Protein AF-0000000077573128 (afdb_homodimer)

Nearest PDB structures (foldseek):
  8k9c-assembly1_B  TM=7.951E-01  e=4.691E-02  Homo sapiens
  6wa9-assembly1_N  TM=4.923E-01  e=1.823E+00  Chlamydia pneumoniae
  6zsi-assembly1_C  TM=4.738E-01  e=6.440E+00  Homo sapiens
  6zsj-assembly1_C  TM=4.783E-01  e=6.859E+00  Homo sapiens
  8k9c-assembly1_B  TM=7.951E-01  e=4.432E-02  Homo sapiens

Secondary structure (DSSP, 8-state):
---------------HHHHHHHHHHHHHHHHHHHHHHHHHHHHTTPPPPHHHHHHHHTHHHHHHHHHHHHHHHHHHHHHHHHHHHHHHHHTS-------TTSTTS--SSHHHHHHHHHHHHHHHHHH-/---------------HHHHHHHHHHHHHHHHHHHHHHHHHHHHTTPPP-HHHHHHHHTHHHHHHHHHHHHHHHHHHHHHHHHHHHHHHHHTS---------STTSSTTSHHHHHHHHHHHHHHHHHH-

pLDDT: mean 73.47, std 27.25, range [26.42, 98.88]

Structure (mmCIF, N/CA/C/O backbone):
data_AF-0000000077573128-model_v1
#
loop_
_entity.id
_entity.type
_entity.pdbx_description
1 polymer 'Uncharacterized protein'
#
loop_
_atom_site.group_PDB
_atom_site.id
_atom_site.type_symbol
_atom_site.label_atom_id
_atom_site.label_alt_id
_atom_site.label_comp_id
_atom_site.label_asym_id
_atom_site.label_entity_id
_atom_site.label_seq_id
_atom_site.pdbx_PDB_ins_code
_atom_site.Cartn_x
_atom_site.Cartn_y
_atom_site.Cartn_z
_atom_site.occupancy
_atom_site.B_iso_or_equiv
_atom_site.auth_seq_id
_atom_site.auth_comp_id
_atom_site.auth_asym_id
_atom_site.auth_atom_id
_atom_site.pdbx_PDB_model_num
ATOM 1 N N . MET A 1 1 ? 3.596 24.344 -35 1 27.17 1 MET A N 1
ATOM 2 C CA . MET A 1 1 ? 2.723 24.297 -33.844 1 27.17 1 MET A CA 1
ATOM 3 C C . MET A 1 1 ? 3.488 23.828 -32.625 1 27.17 1 MET A C 1
ATOM 5 O O . MET A 1 1 ? 4.094 22.75 -32.625 1 27.17 1 MET A O 1
ATOM 9 N N . ALA A 1 2 ? 4.02 24.703 -31.781 1 36.66 2 ALA A N 1
ATOM 10 C CA . ALA A 1 2 ? 5.129 24.625 -30.844 1 36.66 2 ALA A CA 1
ATOM 11 C C . ALA A 1 2 ? 4.789 23.688 -29.672 1 36.66 2 ALA A C 1
ATOM 13 O O . ALA A 1 2 ? 3.826 23.938 -28.938 1 36.66 2 ALA A O 1
ATOM 14 N N . THR A 1 3 ? 4.715 22.469 -29.875 1 37.59 3 THR A N 1
ATOM 15 C CA . THR A 1 3 ? 4.293 21.484 -28.875 1 37.59 3 THR A CA 1
ATOM 16 C C . THR A 1 3 ? 5.051 21.703 -27.578 1 37.59 3 THR A C 1
ATOM 18 O O . THR A 1 3 ? 6.285 21.734 -27.562 1 37.59 3 THR A O 1
ATOM 21 N N . SER A 1 4 ? 4.465 22.578 -26.719 1 38.75 4 SER A N 1
ATOM 22 C CA . SER A 1 4 ? 5.082 22.953 -25.453 1 38.75 4 SER A CA 1
ATOM 23 C C . SER A 1 4 ? 5.699 21.75 -24.75 1 38.75 4 SER A C 1
ATOM 25 O O . SER A 1 4 ? 5.152 20.641 -24.797 1 38.75 4 SER A O 1
ATOM 27 N N . PRO A 1 5 ? 7.004 21.656 -24.656 1 40.62 5 PRO A N 1
ATOM 28 C CA . PRO A 1 5 ? 7.664 20.547 -23.953 1 40.62 5 PRO A CA 1
ATOM 29 C C . PRO A 1 5 ? 6.934 20.125 -22.688 1 40.62 5 PRO A C 1
ATOM 31 O O . PRO A 1 5 ? 6.141 20.906 -22.141 1 40.62 5 PRO A O 1
ATOM 34 N N . PRO A 1 6 ? 6.625 18.875 -22.453 1 39.62 6 PRO A N 1
ATOM 35 C CA . PRO A 1 6 ? 6.012 18.453 -21.188 1 39.62 6 PRO A CA 1
ATOM 36 C C . PRO A 1 6 ? 6.512 19.25 -19.984 1 39.62 6 PRO A C 1
ATOM 38 O O . PRO A 1 6 ? 7.719 19.469 -19.844 1 39.62 6 PRO A O 1
ATOM 41 N N . GLY A 1 7 ? 6.078 20.5 -19.812 1 34.5 7 GLY A N 1
ATOM 42 C CA . GLY A 1 7 ? 6.41 21.438 -18.75 1 34.5 7 GLY A CA 1
ATOM 43 C C . GLY A 1 7 ? 6.73 20.766 -17.422 1 34.5 7 GLY A C 1
ATOM 44 O O . GLY A 1 7 ? 6.082 19.781 -17.047 1 34.5 7 GLY A O 1
ATOM 45 N N . PHE A 1 8 ? 8.031 20.578 -17.141 1 34.53 8 PHE A N 1
ATOM 46 C CA . PHE A 1 8 ? 8.555 20.219 -15.828 1 34.53 8 PHE A CA 1
ATOM 47 C C . PHE A 1 8 ? 7.754 20.906 -14.727 1 34.53 8 PHE A C 1
ATOM 49 O O . PHE A 1 8 ? 7.816 22.141 -14.578 1 34.53 8 PHE A O 1
ATOM 56 N N . GLU A 1 9 ? 6.426 20.984 -14.805 1 39.59 9 GLU A N 1
ATOM 57 C CA . GLU A 1 9 ? 5.805 21.609 -13.633 1 39.59 9 GLU A CA 1
ATOM 58 C C . GLU A 1 9 ? 6.723 21.547 -12.422 1 39.59 9 GLU A C 1
ATOM 60 O O . GLU A 1 9 ? 7.477 20.578 -12.258 1 39.59 9 GLU A O 1
ATOM 65 N N . PRO A 1 10 ? 7.191 22.578 -11.922 1 38.69 10 PRO A N 1
ATOM 66 C CA . PRO A 1 10 ? 8.07 22.516 -10.75 1 38.69 10 PRO A CA 1
ATOM 67 C C . PRO A 1 10 ? 7.797 21.281 -9.883 1 38.69 10 PRO A C 1
ATOM 69 O O . PRO A 1 10 ? 6.648 20.844 -9.781 1 38.69 10 PRO A O 1
ATOM 72 N N . ALA A 1 11 ? 8.539 20.188 -9.945 1 42.31 11 ALA A N 1
ATOM 73 C CA . ALA A 1 11 ? 8.5 19.047 -9.023 1 42.31 11 ALA A CA 1
ATOM 74 C C . ALA A 1 11 ? 7.941 19.469 -7.664 1 42.31 11 ALA A C 1
ATOM 76 O O . ALA A 1 11 ? 8.656 20.062 -6.848 1 42.31 11 ALA A O 1
ATOM 77 N N . THR A 1 12 ? 6.969 20.344 -7.504 1 49.44 12 THR A N 1
ATOM 78 C CA . THR A 1 12 ? 6.367 20.641 -6.211 1 49.44 12 THR A CA 1
ATOM 79 C C . THR A 1 12 ? 6.68 19.547 -5.195 1 49.44 12 THR A C 1
ATOM 81 O O . THR A 1 12 ? 6.469 18.359 -5.469 1 49.44 12 THR A O 1
ATOM 84 N N . ALA A 1 13 ? 7.77 19.688 -4.477 1 61.91 13 ALA A N 1
ATOM 85 C CA . ALA A 1 13 ? 8.391 18.859 -3.441 1 61.91 13 ALA A CA 1
ATOM 86 C C . ALA A 1 13 ? 7.34 18.062 -2.672 1 61.91 13 ALA A C 1
ATOM 88 O O . ALA A 1 13 ? 6.48 18.641 -2.004 1 61.91 13 ALA A O 1
ATOM 89 N N . ASP A 1 14 ? 6.895 17.031 -3.072 1 82.88 14 ASP A N 1
ATOM 90 C CA . ASP A 1 14 ? 5.984 16.156 -2.336 1 82.88 14 ASP A CA 1
ATOM 91 C C . ASP A 1 14 ? 6.273 16.203 -0.836 1 82.88 14 ASP A C 1
ATOM 93 O O . ASP A 1 14 ? 7.434 16.266 -0.423 1 82.88 14 ASP A O 1
ATOM 97 N N . GLY A 1 15 ? 5.359 16.625 -0.137 1 92 15 GLY A N 1
ATOM 98 C CA . GLY A 1 15 ? 5.508 16.531 1.307 1 92 15 GLY A CA 1
ATOM 99 C C . GLY A 1 15 ? 6.012 15.172 1.769 1 92 15 GLY A C 1
ATOM 100 O O . GLY A 1 15 ? 6.227 14.273 0.954 1 92 15 GLY A O 1
ATOM 101 N N . PRO A 1 16 ? 6.383 15.148 2.91 1 95.94 16 PRO A N 1
ATOM 102 C CA . PRO A 1 16 ? 6.965 13.93 3.486 1 95.94 16 PRO A CA 1
ATOM 103 C C . PRO A 1 16 ? 6.133 12.688 3.199 1 95.94 16 PRO A C 1
ATOM 105 O O . PRO A 1 16 ? 6.684 11.625 2.889 1 95.94 16 PRO A O 1
ATOM 108 N N . VAL A 1 17 ? 4.844 12.789 3.238 1 96.81 17 VAL A N 1
ATOM 109 C CA . VAL A 1 17 ? 3.973 11.633 3.053 1 96.81 17 VAL A CA 1
ATOM 110 C C . VAL A 1 17 ? 4.039 11.164 1.601 1 96.81 17 VAL A C 1
ATOM 112 O O . VAL A 1 17 ? 4.305 9.992 1.332 1 96.81 17 VAL A O 1
ATOM 115 N N . LEU A 1 18 ? 3.801 12.062 0.738 1 95.94 18 LEU A N 1
ATOM 116 C CA . LEU A 1 18 ? 3.787 11.703 -0.676 1 95.94 18 LEU A CA 1
ATOM 117 C C . LEU A 1 18 ? 5.18 11.289 -1.146 1 95.94 18 LEU A C 1
ATOM 119 O O . LEU A 1 18 ? 5.316 10.43 -2.018 1 95.94 18 LEU A O 1
ATOM 123 N N . SER A 1 19 ? 6.207 11.922 -0.543 1 96.38 19 SER A N 1
ATOM 124 C CA . SER A 1 19 ? 7.574 11.539 -0.874 1 96.38 19 SER A CA 1
ATOM 125 C C . SER A 1 19 ? 7.859 10.094 -0.455 1 96.38 19 SER A C 1
ATOM 127 O O . SER A 1 19 ? 8.508 9.352 -1.188 1 96.38 19 SER A O 1
ATOM 129 N N . LEU A 1 20 ? 7.367 9.766 0.682 1 96.94 20 LEU A N 1
ATOM 130 C CA . LEU A 1 20 ? 7.512 8.398 1.171 1 96.94 20 LEU A CA 1
ATOM 131 C C . LEU A 1 20 ? 6.859 7.406 0.214 1 96.94 20 LEU A C 1
ATOM 133 O O . LEU A 1 20 ? 7.465 6.391 -0.142 1 96.94 20 LEU A O 1
ATOM 137 N N . MET A 1 21 ? 5.695 7.664 -0.228 1 96.88 21 MET A N 1
ATOM 138 C CA . MET A 1 21 ? 4.941 6.785 -1.117 1 96.88 21 MET A CA 1
ATOM 139 C C . MET A 1 21 ? 5.617 6.684 -2.482 1 96.88 21 MET A C 1
ATOM 141 O O . MET A 1 21 ? 5.676 5.602 -3.07 1 96.88 21 MET A O 1
ATOM 145 N N . SER A 1 22 ? 6.113 7.809 -2.922 1 96.56 22 SER A N 1
ATOM 146 C CA . SER A 1 22 ? 6.773 7.852 -4.223 1 96.56 22 SER A CA 1
ATOM 147 C C . SER A 1 22 ? 8.055 7.023 -4.219 1 96.56 22 SER A C 1
ATOM 149 O O . SER A 1 22 ? 8.375 6.359 -5.203 1 96.56 22 SER A O 1
ATOM 151 N N . LYS A 1 23 ? 8.766 7.164 -3.141 1 97.56 23 LYS A N 1
ATOM 152 C CA . LYS A 1 23 ? 9.992 6.391 -3.002 1 97.56 23 LYS A CA 1
ATOM 153 C C . LYS A 1 23 ? 9.703 4.891 -3.049 1 97.56 23 LYS A C 1
ATOM 155 O O . LYS A 1 23 ? 10.406 4.141 -3.732 1 97.56 23 LYS A O 1
ATOM 160 N N . ARG A 1 24 ? 8.664 4.445 -2.447 1 98.12 24 ARG A N 1
ATOM 161 C CA . ARG A 1 24 ? 8.281 3.037 -2.434 1 98.12 24 ARG A CA 1
ATOM 162 C C . ARG A 1 24 ? 7.84 2.578 -3.818 1 98.12 24 ARG A C 1
ATOM 164 O O . ARG A 1 24 ? 8.211 1.49 -4.266 1 98.12 24 ARG A O 1
ATOM 171 N N . LEU A 1 25 ? 7.051 3.396 -4.395 1 98.31 25 LEU A N 1
ATOM 172 C CA . LEU A 1 25 ? 6.574 3.061 -5.73 1 98.31 25 LEU A CA 1
ATOM 173 C C . LEU A 1 25 ? 7.738 2.912 -6.703 1 98.31 25 LEU A C 1
ATOM 175 O O . LEU A 1 25 ? 7.758 1.982 -7.512 1 98.31 25 LEU A O 1
ATOM 179 N N . ARG A 1 26 ? 8.68 3.828 -6.559 1 98.44 26 ARG A N 1
ATOM 180 C CA . ARG A 1 26 ? 9.859 3.766 -7.422 1 98.44 26 ARG A CA 1
ATOM 181 C C . ARG A 1 26 ? 10.641 2.475 -7.188 1 98.44 26 ARG A C 1
ATOM 183 O O . ARG A 1 26 ? 11.078 1.825 -8.141 1 98.44 26 ARG A O 1
ATOM 190 N N . ALA A 1 27 ? 10.781 2.156 -5.949 1 98.5 27 ALA A N 1
ATOM 191 C CA . ALA A 1 27 ? 11.492 0.926 -5.609 1 98.5 27 ALA A CA 1
ATOM 192 C C . ALA A 1 27 ? 10.766 -0.296 -6.164 1 98.5 27 ALA A C 1
ATOM 194 O O . ALA A 1 27 ? 11.398 -1.235 -6.648 1 98.5 27 ALA A O 1
ATOM 195 N N . LEU A 1 28 ? 9.453 -0.272 -6.133 1 98.75 28 LEU A N 1
ATOM 196 C CA . LEU A 1 28 ? 8.641 -1.374 -6.641 1 98.75 28 LEU A CA 1
ATOM 197 C C . LEU A 1 28 ? 8.742 -1.472 -8.156 1 98.75 28 LEU A C 1
ATOM 199 O O . LEU A 1 28 ? 8.805 -2.572 -8.711 1 98.75 28 LEU A O 1
ATOM 203 N N . ARG A 1 29 ? 8.766 -0.379 -8.781 1 98.81 29 ARG A N 1
ATOM 204 C CA . ARG A 1 29 ? 8.891 -0.366 -10.234 1 98.81 29 ARG A CA 1
ATOM 205 C C . ARG A 1 29 ? 10.242 -0.914 -10.672 1 98.81 29 ARG A C 1
ATOM 207 O O . ARG A 1 29 ? 10.336 -1.616 -11.68 1 98.81 29 ARG A O 1
ATOM 214 N N . LYS A 1 30 ? 11.227 -0.577 -9.938 1 98.69 30 LYS A N 1
ATOM 215 C CA . LYS A 1 30 ? 12.547 -1.139 -10.203 1 98.69 30 LYS A CA 1
ATOM 216 C C . LYS A 1 30 ? 12.539 -2.658 -10.062 1 98.69 30 LYS A C 1
ATOM 218 O O . LYS A 1 30 ? 13.086 -3.367 -10.914 1 98.69 30 LYS A O 1
ATOM 223 N N . LYS A 1 31 ? 11.977 -3.078 -9.047 1 98.62 31 LYS A N 1
ATOM 224 C CA . LYS A 1 31 ? 11.859 -4.512 -8.805 1 98.62 31 LYS A CA 1
ATOM 225 C C . LYS A 1 31 ? 11.07 -5.191 -9.922 1 98.62 31 LYS A C 1
ATOM 227 O O . LYS A 1 31 ? 11.445 -6.273 -10.383 1 98.62 31 LYS A O 1
ATOM 232 N N . TYR A 1 32 ? 10.062 -4.613 -10.328 1 98.81 32 TYR A N 1
ATOM 233 C CA . TYR A 1 32 ? 9.234 -5.152 -11.398 1 98.81 32 TYR A CA 1
ATOM 234 C C . TYR A 1 32 ? 10.031 -5.309 -12.688 1 98.81 32 TYR A C 1
ATOM 236 O O . TYR A 1 32 ? 9.938 -6.332 -13.367 1 98.81 32 TYR A O 1
ATOM 244 N N . ASN A 1 33 ? 10.734 -4.285 -12.961 1 98.62 33 ASN A N 1
ATOM 245 C CA . ASN A 1 33 ? 11.586 -4.34 -14.148 1 98.62 33 ASN A CA 1
ATOM 246 C C . ASN A 1 33 ? 12.578 -5.492 -14.078 1 98.62 33 ASN A C 1
ATOM 248 O O . ASN A 1 33 ? 12.828 -6.164 -15.078 1 98.62 33 ASN A O 1
ATOM 252 N N . ARG A 1 34 ? 13.102 -5.707 -12.844 1 98.06 34 ARG A N 1
ATOM 253 C CA . ARG A 1 34 ? 14.008 -6.832 -12.641 1 98.06 34 ARG A CA 1
ATOM 254 C C . ARG A 1 34 ? 13.289 -8.156 -12.883 1 98.06 34 ARG A C 1
ATOM 256 O O . ARG A 1 34 ? 13.859 -9.07 -13.484 1 98.06 34 ARG A O 1
ATOM 263 N N . ILE A 1 35 ? 12.133 -8.234 -12.492 1 98.62 35 ILE A N 1
ATOM 264 C CA . ILE A 1 35 ? 11.328 -9.445 -12.664 1 98.62 35 ILE A CA 1
ATOM 265 C C . ILE A 1 35 ? 11.078 -9.695 -14.148 1 98.62 35 ILE A C 1
ATOM 267 O O . ILE A 1 35 ? 11.219 -10.82 -14.625 1 98.62 35 ILE A O 1
ATOM 271 N N . LEU A 1 36 ? 10.789 -8.68 -14.891 1 98.25 36 LEU A N 1
ATOM 272 C CA . LEU A 1 36 ? 10.555 -8.789 -16.328 1 98.25 36 LEU A CA 1
ATOM 273 C C . LEU A 1 36 ? 11.805 -9.273 -17.047 1 98.25 36 LEU A C 1
ATOM 275 O O . LEU A 1 36 ? 11.719 -10.086 -17.969 1 98.25 36 LEU A O 1
ATOM 279 N N . GLN A 1 37 ? 12.906 -8.797 -16.609 1 97.44 37 GLN A N 1
ATOM 280 C CA . GLN A 1 37 ? 14.172 -9.234 -17.172 1 97.44 37 GLN A CA 1
ATOM 281 C C . GLN A 1 37 ? 14.414 -10.719 -16.906 1 97.44 37 GLN A C 1
ATOM 283 O O . GLN A 1 37 ? 14.875 -11.445 -17.797 1 97.44 37 GLN A O 1
ATOM 288 N N . MET A 1 38 ? 14.062 -11.109 -15.75 1 97.38 38 MET A N 1
ATOM 289 C CA . MET A 1 38 ? 14.227 -12.516 -15.375 1 97.38 38 MET A CA 1
ATOM 290 C C . MET A 1 38 ? 13.281 -13.398 -16.188 1 97.38 38 MET A C 1
ATOM 292 O O . MET A 1 38 ? 13.664 -14.492 -16.609 1 97.38 38 MET A O 1
ATOM 296 N N . GLU A 1 39 ? 12.133 -12.938 -16.344 1 97.31 39 GLU A N 1
ATOM 297 C CA . GLU A 1 39 ? 11.18 -13.672 -17.172 1 97.31 39 GLU A CA 1
ATOM 298 C C . GLU A 1 39 ? 11.68 -13.797 -18.609 1 97.31 39 GLU A C 1
ATOM 300 O O . GLU A 1 39 ? 11.539 -14.859 -19.219 1 97.31 39 GLU A O 1
ATOM 305 N N . ALA A 1 40 ? 12.234 -12.742 -19.109 1 96.88 40 ALA A N 1
ATOM 306 C CA . ALA A 1 40 ? 12.797 -12.75 -20.469 1 96.88 40 ALA A CA 1
ATOM 307 C C . ALA A 1 40 ? 13.945 -13.742 -20.562 1 96.88 40 ALA A C 1
ATOM 309 O O . ALA A 1 40 ? 14.078 -14.445 -21.578 1 96.88 40 ALA A O 1
ATOM 310 N N . SER A 1 41 ? 14.781 -13.82 -19.594 1 95.94 41 SER A N 1
ATOM 311 C CA . SER A 1 41 ? 15.891 -14.766 -19.562 1 95.94 41 SER A CA 1
ATOM 312 C C . SER A 1 41 ? 15.391 -16.203 -19.547 1 95.94 41 SER A C 1
ATOM 314 O O . SER A 1 41 ? 15.922 -17.062 -20.25 1 95.94 41 SER A O 1
ATOM 316 N N . LEU A 1 42 ? 14.422 -16.453 -18.797 1 95.56 42 LEU A N 1
ATOM 317 C CA . LEU A 1 42 ? 13.82 -17.781 -18.734 1 95.56 42 LEU A CA 1
ATOM 318 C C . LEU A 1 42 ? 13.25 -18.203 -20.094 1 95.56 42 LEU A C 1
ATOM 320 O O . LEU A 1 42 ? 13.383 -19.344 -20.5 1 95.56 42 LEU A O 1
ATOM 324 N N . ALA A 1 43 ? 12.625 -17.234 -20.688 1 96.38 43 ALA A N 1
ATOM 325 C CA . ALA A 1 43 ? 12.023 -17.484 -22 1 96.38 43 ALA A CA 1
ATOM 326 C C . ALA A 1 43 ? 13.086 -17.797 -23.031 1 96.38 43 ALA A C 1
ATOM 328 O O . ALA A 1 43 ? 12.828 -18.531 -24 1 96.38 43 ALA A O 1
ATOM 329 N N . GLN A 1 44 ? 14.32 -17.375 -22.859 1 96.12 44 GLN A N 1
ATOM 330 C CA . GLN A 1 44 ? 15.438 -17.625 -23.766 1 96.12 44 GLN A CA 1
ATOM 331 C C . GLN A 1 44 ? 16.156 -18.922 -23.406 1 96.12 44 GLN A C 1
ATOM 333 O O . GLN A 1 44 ? 17.125 -19.297 -24.062 1 96.12 44 GLN A O 1
ATOM 338 N N . GLY A 1 45 ? 15.742 -19.562 -22.375 1 95.81 45 GLY A N 1
ATOM 339 C CA . GLY A 1 45 ? 16.266 -20.859 -22 1 95.81 45 GLY A CA 1
ATOM 340 C C . GLY A 1 45 ? 17.344 -20.797 -20.938 1 95.81 45 GLY A C 1
ATOM 341 O O . GLY A 1 45 ? 18.047 -21.781 -20.703 1 95.81 45 GLY A O 1
ATOM 342 N N . LYS A 1 46 ? 17.453 -19.656 -20.422 1 95.31 46 LYS A N 1
ATOM 343 C CA . LYS A 1 46 ? 18.438 -19.5 -19.359 1 95.31 46 LYS A CA 1
ATOM 344 C C . LYS A 1 46 ? 17.922 -20.062 -18.047 1 95.31 46 LYS A C 1
ATOM 346 O O . LYS A 1 46 ? 16.703 -20.094 -17.812 1 95.31 46 LYS A O 1
ATOM 351 N N . ILE A 1 47 ? 18.844 -20.516 -17.172 1 95.56 47 ILE A N 1
ATOM 352 C CA . ILE A 1 47 ? 18.484 -21.078 -15.867 1 95.56 47 ILE A CA 1
ATOM 353 C C . ILE A 1 47 ? 18.609 -20 -14.797 1 95.56 47 ILE A C 1
ATOM 355 O O . ILE A 1 47 ? 19.578 -19.234 -14.781 1 95.56 47 ILE A O 1
ATOM 359 N N . LEU A 1 48 ? 17.625 -19.891 -14.008 1 94.88 48 LEU A N 1
ATOM 360 C CA . LEU A 1 48 ? 17.625 -18.953 -12.898 1 94.88 48 LEU A CA 1
ATOM 361 C C . LEU A 1 48 ? 18.062 -19.625 -11.602 1 94.88 48 LEU A C 1
ATOM 363 O O . LEU A 1 48 ? 17.812 -20.828 -11.414 1 94.88 48 LEU A O 1
ATOM 367 N N . ASN A 1 49 ? 18.812 -18.953 -10.828 1 94.75 49 ASN A N 1
ATOM 368 C CA . ASN A 1 49 ? 19.172 -19.5 -9.531 1 94.75 49 ASN A CA 1
ATOM 369 C C . ASN A 1 49 ? 18.031 -19.391 -8.531 1 94.75 49 ASN A C 1
ATOM 371 O O . ASN A 1 49 ? 16.969 -18.859 -8.852 1 94.75 49 ASN A O 1
ATOM 375 N N . LYS A 1 50 ? 18.188 -19.969 -7.363 1 96 50 LYS A N 1
ATOM 376 C CA . LYS A 1 50 ? 17.125 -20.062 -6.359 1 96 50 LYS A CA 1
ATOM 377 C C . LYS A 1 50 ? 16.641 -18.672 -5.9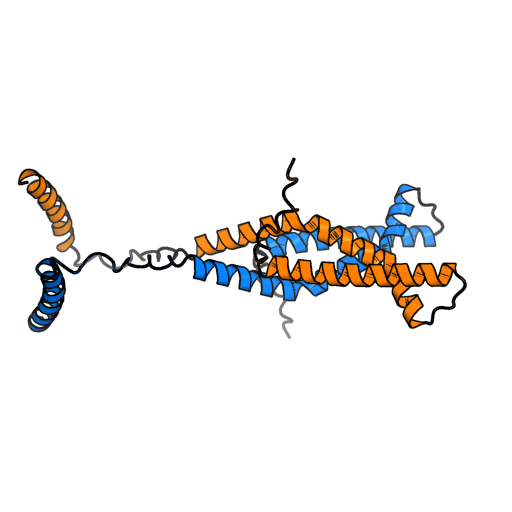49 1 96 50 LYS A C 1
ATOM 379 O O . LYS A 1 50 ? 15.438 -18.453 -5.809 1 96 50 LYS A O 1
ATOM 384 N N . GLU A 1 51 ? 17.516 -17.75 -5.738 1 95.75 51 GLU A N 1
ATOM 385 C CA . GLU A 1 51 ? 17.172 -16.391 -5.332 1 95.75 51 GLU A CA 1
ATOM 386 C C . GLU A 1 51 ? 16.344 -15.688 -6.41 1 95.75 51 GLU A C 1
ATOM 388 O O . GLU A 1 51 ? 15.383 -14.984 -6.102 1 95.75 51 GLU A O 1
ATOM 393 N N . GLN A 1 52 ? 16.719 -15.961 -7.633 1 96.25 52 GLN A N 1
ATOM 394 C CA . GLN A 1 52 ? 16 -15.344 -8.75 1 96.25 52 GLN A CA 1
ATOM 395 C C . GLN A 1 52 ? 14.594 -15.914 -8.891 1 96.25 52 GLN A C 1
ATOM 397 O O . GLN A 1 52 ? 13.656 -15.18 -9.195 1 96.25 52 GLN A O 1
ATOM 402 N N . GLU A 1 53 ? 14.508 -17.109 -8.578 1 95.19 53 GLU A N 1
ATOM 403 C CA . GLU A 1 53 ? 13.195 -17.766 -8.648 1 95.19 53 GLU A CA 1
ATOM 404 C C . GLU A 1 53 ? 12.25 -17.203 -7.586 1 95.19 53 GLU A C 1
ATOM 406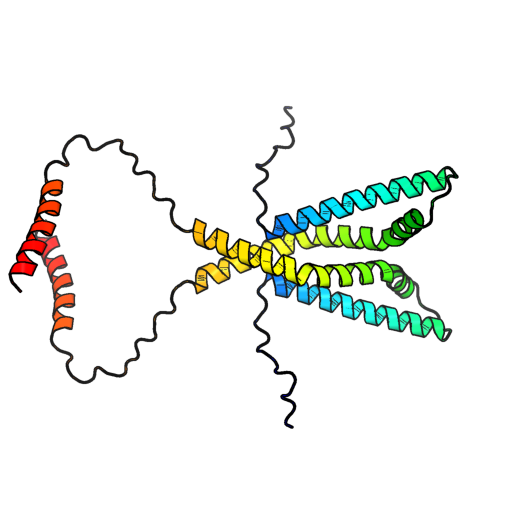 O O . GLU A 1 53 ? 11.055 -17.031 -7.84 1 95.19 53 GLU A O 1
ATOM 411 N N . GLU A 1 54 ? 12.852 -16.953 -6.434 1 96 54 GLU A N 1
ATOM 412 C CA . GLU A 1 54 ? 12.055 -16.375 -5.359 1 96 54 GLU A CA 1
ATOM 413 C C . GLU A 1 54 ? 11.547 -14.984 -5.738 1 96 54 GLU A C 1
ATOM 415 O O . GLU A 1 54 ? 10.391 -14.648 -5.465 1 96 54 GLU A O 1
ATOM 420 N N . VAL A 1 55 ? 12.375 -14.203 -6.398 1 96.94 55 VAL A N 1
ATOM 421 C CA . VAL A 1 55 ? 11.992 -12.867 -6.84 1 96.94 55 VAL A CA 1
ATOM 422 C C . VAL A 1 55 ? 10.914 -12.969 -7.914 1 96.94 55 VAL A C 1
ATOM 424 O O . VAL A 1 55 ? 9.945 -12.195 -7.902 1 96.94 55 VAL A O 1
ATOM 427 N N . LEU A 1 56 ? 11.023 -13.93 -8.75 1 97 56 LEU A N 1
ATOM 428 C CA . LEU A 1 56 ? 10.047 -14.141 -9.812 1 97 56 LEU A CA 1
ATOM 429 C C . LEU A 1 56 ? 8.688 -14.5 -9.234 1 97 56 LEU A C 1
ATOM 431 O O . LEU A 1 56 ? 7.656 -14.023 -9.719 1 97 56 LEU A O 1
ATOM 435 N N . ARG A 1 57 ? 8.711 -15.289 -8.18 1 95.56 57 ARG A N 1
ATOM 436 C CA . ARG A 1 57 ? 7.477 -15.734 -7.543 1 95.56 57 ARG A CA 1
ATOM 437 C C . ARG A 1 57 ? 6.75 -14.57 -6.879 1 95.56 57 ARG A C 1
ATOM 439 O O . ARG A 1 57 ? 5.543 -14.648 -6.633 1 95.56 57 ARG A O 1
ATOM 446 N N . SER A 1 58 ? 7.41 -13.422 -6.742 1 97.44 58 SER A N 1
ATOM 447 C CA . SER A 1 58 ? 6.836 -12.281 -6.039 1 97.44 58 SER A CA 1
ATOM 448 C C . SER A 1 58 ? 6.09 -11.359 -7 1 97.44 58 SER A C 1
ATOM 450 O O . SER A 1 58 ? 5.484 -10.375 -6.578 1 97.44 58 SER A O 1
ATOM 452 N N . LYS A 1 59 ? 6.09 -11.68 -8.234 1 98.06 59 LYS A N 1
ATOM 453 C CA . LYS A 1 59 ? 5.574 -10.805 -9.281 1 98.06 59 LYS A CA 1
ATOM 454 C C . LYS A 1 59 ? 4.133 -10.398 -8.992 1 98.06 59 LYS A C 1
ATOM 456 O O . LYS A 1 59 ? 3.795 -9.211 -9.031 1 98.06 59 LYS A O 1
ATOM 461 N N . PRO A 1 60 ? 3.273 -11.352 -8.625 1 97.94 60 PRO A N 1
ATOM 462 C CA . PRO A 1 60 ? 1.894 -10.922 -8.383 1 97.94 60 PRO A CA 1
ATOM 463 C C . PRO A 1 60 ? 1.783 -9.914 -7.238 1 97.94 60 PRO A C 1
ATOM 465 O O . PRO A 1 60 ? 0.983 -8.984 -7.309 1 97.94 60 PRO A O 1
ATOM 468 N N . GLY A 1 61 ? 2.625 -10.156 -6.25 1 98.44 61 GLY A N 1
ATOM 469 C CA . GLY A 1 61 ? 2.65 -9.219 -5.145 1 98.44 61 GLY A CA 1
ATOM 470 C C . GLY A 1 61 ? 3.154 -7.84 -5.547 1 98.44 61 GLY A C 1
ATOM 471 O O . GLY A 1 61 ? 2.572 -6.824 -5.164 1 98.44 61 GLY A O 1
ATOM 472 N N . VAL A 1 62 ? 4.145 -7.777 -6.352 1 98.75 62 VAL A N 1
ATOM 473 C CA . VAL A 1 62 ? 4.75 -6.531 -6.801 1 98.75 62 VAL A CA 1
ATOM 474 C C . VAL A 1 62 ? 3.762 -5.758 -7.672 1 98.75 62 VAL A C 1
ATOM 476 O O . VAL A 1 62 ? 3.592 -4.547 -7.508 1 98.75 62 VAL A O 1
ATOM 479 N N . VAL A 1 63 ? 3.084 -6.48 -8.5 1 98.69 63 VAL A N 1
ATOM 480 C CA . VAL A 1 63 ? 2.113 -5.859 -9.398 1 98.69 63 VAL A CA 1
ATOM 481 C C . VAL A 1 63 ? 0.952 -5.289 -8.586 1 98.69 63 VAL A C 1
ATOM 483 O O . VAL A 1 63 ? 0.496 -4.172 -8.852 1 98.69 63 VAL A O 1
ATOM 486 N N . ALA A 1 64 ? 0.497 -6.023 -7.605 1 98.62 64 ALA A N 1
ATOM 487 C CA . ALA A 1 64 ? -0.601 -5.57 -6.754 1 98.62 64 ALA A CA 1
ATOM 488 C C . ALA A 1 64 ? -0.209 -4.32 -5.977 1 98.62 64 ALA A C 1
ATOM 490 O O . ALA A 1 64 ? -1.014 -3.398 -5.82 1 98.62 64 ALA A O 1
ATOM 491 N N . LEU A 1 65 ? 1.038 -4.34 -5.547 1 98.81 65 LEU A N 1
ATOM 492 C CA . LEU A 1 65 ? 1.532 -3.201 -4.781 1 98.81 65 LEU A CA 1
ATOM 493 C C . LEU A 1 65 ? 1.608 -1.952 -5.652 1 98.81 65 LEU A C 1
ATOM 495 O O . LEU A 1 65 ? 1.204 -0.867 -5.23 1 98.81 65 LEU A O 1
ATOM 499 N N . ILE A 1 66 ? 2.1 -2.113 -6.793 1 98.88 66 ILE A N 1
ATOM 500 C CA . ILE A 1 66 ? 2.219 -0.984 -7.711 1 98.88 66 ILE A CA 1
ATOM 501 C C . ILE A 1 66 ? 0.834 -0.416 -8.016 1 98.88 66 ILE A C 1
ATOM 503 O O . ILE A 1 66 ? 0.62 0.795 -7.922 1 98.88 66 ILE A O 1
ATOM 507 N N . ASP A 1 67 ? -0.067 -1.267 -8.281 1 98.75 67 ASP A N 1
ATOM 508 C CA . ASP A 1 67 ? -1.434 -0.837 -8.562 1 98.75 67 ASP A CA 1
ATOM 509 C C . ASP A 1 67 ? -2.025 -0.081 -7.375 1 98.75 67 ASP A C 1
ATOM 511 O O . ASP A 1 67 ? -2.707 0.93 -7.555 1 98.75 67 ASP A O 1
ATOM 515 N N . GLU A 1 68 ? -1.773 -0.518 -6.211 1 98.56 68 GLU A N 1
ATOM 516 C CA . GLU A 1 68 ? -2.307 0.091 -4.996 1 98.56 68 GLU A CA 1
ATOM 517 C C . GLU A 1 68 ? -1.742 1.493 -4.789 1 98.56 68 GLU A C 1
ATOM 519 O O . GLU A 1 68 ? -2.484 2.426 -4.473 1 98.56 68 GLU A O 1
ATOM 524 N N . TYR A 1 69 ? -0.473 1.556 -4.988 1 98.19 69 TYR A N 1
ATOM 525 C CA . TYR A 1 69 ? 0.169 2.852 -4.797 1 98.19 69 TYR A CA 1
ATOM 526 C C . TYR A 1 69 ? -0.356 3.875 -5.793 1 98.19 69 TYR A C 1
ATOM 528 O O . TYR A 1 69 ? -0.548 5.043 -5.449 1 98.19 69 TYR A O 1
ATOM 536 N N . GLU A 1 70 ? -0.579 3.48 -6.941 1 98.12 70 GLU A N 1
ATOM 537 C CA . GLU A 1 70 ? -1.122 4.383 -7.949 1 98.12 70 GLU A CA 1
ATOM 538 C C . GLU A 1 70 ? -2.547 4.805 -7.605 1 98.12 70 GLU A C 1
ATOM 540 O O . GLU A 1 70 ? -2.904 5.977 -7.746 1 98.12 70 GLU A O 1
ATOM 545 N N . LYS A 1 71 ? -3.299 3.928 -7.07 1 97.44 71 LYS A N 1
ATOM 546 C CA . LYS A 1 71 ? -4.676 4.199 -6.668 1 97.44 71 LYS A CA 1
ATOM 547 C C . LYS A 1 71 ? -4.723 5.109 -5.441 1 97.44 71 LYS A C 1
ATOM 549 O O . LYS A 1 71 ? -5.656 5.895 -5.281 1 97.44 71 LYS A O 1
ATOM 554 N N . LEU A 1 72 ? -3.719 5.02 -4.652 1 97.62 72 LEU A N 1
ATOM 555 C CA . LEU A 1 72 ? -3.711 5.703 -3.361 1 97.62 72 LEU A CA 1
ATOM 556 C C . LEU A 1 72 ? -3.279 7.156 -3.52 1 97.62 72 LEU A C 1
ATOM 558 O O . LEU A 1 72 ? -3.473 7.969 -2.611 1 97.62 72 LEU A O 1
ATOM 562 N N . LYS A 1 73 ? -2.705 7.492 -4.633 1 95.88 73 LYS A N 1
ATOM 563 C CA . LYS A 1 73 ? -2.113 8.812 -4.816 1 95.88 73 LYS A CA 1
ATOM 564 C C . LYS A 1 73 ? -3.117 9.914 -4.488 1 95.88 73 LYS A C 1
ATOM 566 O O . LYS A 1 73 ? -2.857 10.766 -3.635 1 95.88 73 LYS A O 1
ATOM 571 N N . SER A 1 74 ? -4.285 9.852 -5.051 1 96.62 74 SER A N 1
ATOM 572 C CA . SER A 1 74 ? -5.258 10.93 -4.918 1 96.62 74 SER A CA 1
ATOM 573 C C . SER A 1 74 ? -5.922 10.906 -3.545 1 96.62 74 SER A C 1
ATOM 575 O O . SER A 1 74 ? -5.934 11.914 -2.838 1 96.62 74 SER A O 1
ATOM 577 N N . PRO A 1 75 ? -6.434 9.766 -3.107 1 97.62 75 PRO A N 1
ATOM 578 C CA . PRO A 1 75 ? -7.055 9.742 -1.781 1 97.62 75 PRO A CA 1
ATOM 579 C C . PRO A 1 75 ? -6.078 10.109 -0.664 1 97.62 75 PRO A C 1
ATOM 581 O O . PRO A 1 75 ? -6.469 10.742 0.317 1 97.62 75 PRO A O 1
ATOM 584 N N . LEU A 1 76 ? -4.863 9.773 -0.831 1 96.81 76 LEU A N 1
ATOM 585 C CA . LEU A 1 76 ? -3.871 10.055 0.199 1 96.81 76 LEU A CA 1
ATOM 586 C C . LEU A 1 76 ? -3.541 11.547 0.239 1 96.81 76 LEU A C 1
ATOM 588 O O . LEU A 1 76 ? -3.406 12.125 1.318 1 96.81 76 LEU A O 1
ATOM 592 N N . ALA A 1 77 ? -3.41 12.062 -0.914 1 95.44 77 ALA A N 1
ATOM 593 C CA . ALA A 1 77 ? -3.172 13.5 -0.986 1 95.44 77 ALA A CA 1
ATOM 594 C C . ALA A 1 77 ? -4.297 14.281 -0.305 1 95.44 77 ALA A C 1
ATOM 596 O O . ALA A 1 77 ? -4.039 15.234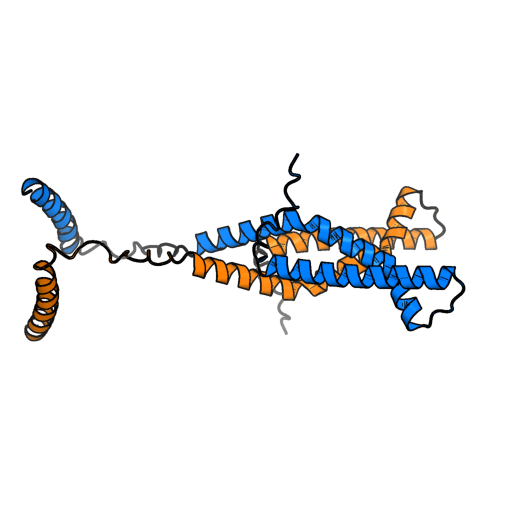 0.431 1 95.44 77 ALA A O 1
ATOM 597 N N . ALA A 1 78 ? -5.512 13.875 -0.524 1 96.81 78 ALA A N 1
ATOM 598 C CA . ALA A 1 78 ? -6.672 14.516 0.085 1 96.81 78 ALA A CA 1
ATOM 599 C C . ALA A 1 78 ? -6.664 14.344 1.601 1 96.81 78 ALA A C 1
ATOM 601 O O . ALA A 1 78 ? -6.977 15.281 2.34 1 96.81 78 ALA A O 1
ATOM 602 N N . ALA A 1 79 ? -6.277 13.203 1.996 1 96.62 79 ALA A N 1
ATOM 603 C CA . ALA A 1 79 ? -6.234 12.922 3.43 1 96.62 79 ALA A CA 1
ATOM 604 C C . ALA A 1 79 ? -5.168 13.766 4.121 1 96.62 79 ALA A C 1
ATOM 606 O O . ALA A 1 79 ? -5.371 14.234 5.242 1 96.62 79 ALA A O 1
ATOM 607 N N . VAL A 1 80 ? -4.07 13.969 3.465 1 94.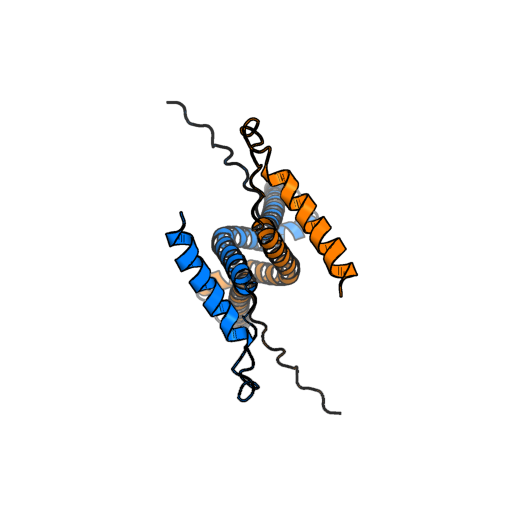62 80 VAL A N 1
ATOM 608 C CA . VAL A 1 80 ? -2.986 14.773 4.012 1 94.62 80 VAL A CA 1
ATOM 609 C C . VAL A 1 80 ? -3.447 16.219 4.164 1 94.62 80 VAL A C 1
ATOM 611 O O . VAL A 1 80 ? -3.18 16.859 5.184 1 94.62 80 VAL A O 1
ATOM 614 N N . GLN A 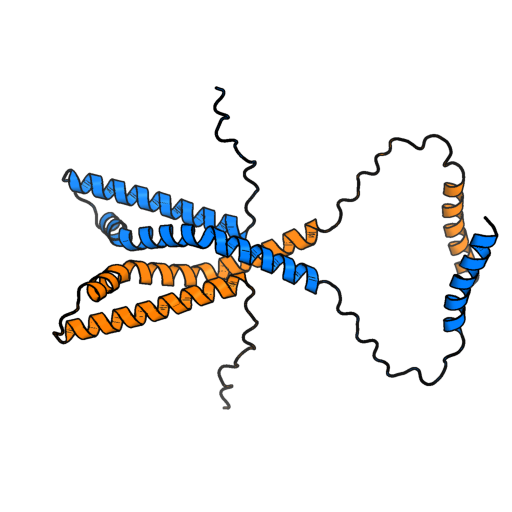1 81 ? -4.113 16.688 3.195 1 92.38 81 GLN A N 1
ATOM 615 C CA . GLN A 1 81 ? -4.621 18.047 3.244 1 92.38 81 GLN A CA 1
ATOM 616 C C . GLN A 1 81 ? -5.602 18.234 4.402 1 92.38 81 GLN A C 1
ATOM 618 O O . GLN A 1 81 ? -5.566 19.25 5.098 1 92.38 81 GLN A O 1
ATOM 623 N N . GLU A 1 82 ? -6.406 17.234 4.574 1 93.94 82 GLU A N 1
ATOM 624 C CA . GLU A 1 82 ? -7.348 17.266 5.688 1 93.94 82 GLU A CA 1
ATOM 625 C C . GLU A 1 82 ? -6.617 17.266 7.027 1 93.94 82 GLU A C 1
ATOM 627 O O . GLU A 1 82 ? -7 17.969 7.957 1 93.94 82 GLU A O 1
ATOM 632 N N . GLU A 1 83 ? -5.594 16.5 7.062 1 92.69 83 GLU A N 1
ATOM 633 C CA . GLU A 1 83 ? -4.793 16.391 8.273 1 92.69 83 GLU A CA 1
ATOM 634 C C . GLU A 1 83 ? -4.164 17.734 8.648 1 92.69 83 GLU A C 1
ATOM 636 O O . GLU A 1 83 ? -4.219 18.141 9.812 1 92.69 83 GLU A O 1
ATOM 641 N N . VAL A 1 84 ? -3.646 18.375 7.703 1 89.44 84 VAL A N 1
ATOM 642 C CA . VAL A 1 84 ? -3 19.672 7.902 1 89.44 84 VAL A CA 1
ATOM 643 C C . VAL A 1 84 ? -4.043 20.719 8.297 1 89.44 84 VAL A C 1
ATOM 645 O O . VAL A 1 84 ? -3.809 21.531 9.203 1 89.44 84 VAL A O 1
ATOM 648 N N . ALA A 1 85 ? -5.156 20.656 7.699 1 88.19 85 ALA A N 1
ATOM 649 C CA . ALA A 1 85 ? -6.23 21.609 7.984 1 88.19 85 ALA A CA 1
ATOM 650 C C . ALA A 1 85 ? -6.762 21.422 9.406 1 88.19 85 ALA A C 1
ATOM 652 O O . ALA A 1 85 ? -7.023 22.406 10.102 1 88.19 85 ALA A O 1
ATOM 653 N N . ARG A 1 86 ? -6.883 20.25 9.812 1 87 86 ARG A N 1
ATOM 654 C CA . ARG A 1 86 ? -7.387 19.938 11.141 1 87 86 ARG A CA 1
ATOM 655 C C . ARG A 1 86 ? -6.422 20.422 12.227 1 87 86 ARG A C 1
ATOM 657 O O . ARG A 1 86 ? -6.848 20.938 13.258 1 87 86 ARG A O 1
ATOM 664 N N . THR A 1 87 ? -5.195 20.234 12.008 1 81.44 87 THR A N 1
ATOM 665 C CA . THR A 1 87 ? -4.191 20.609 12.992 1 81.44 87 THR A CA 1
ATOM 666 C C . THR A 1 87 ? -4.008 22.125 13.031 1 81.44 87 THR A C 1
ATOM 668 O O . THR A 1 87 ? -3.74 22.703 14.094 1 81.44 87 THR A O 1
ATOM 671 N N . ALA A 1 88 ? -4.148 22.734 11.945 1 74.88 88 ALA A N 1
ATOM 672 C CA . ALA A 1 88 ? -4.07 24.188 11.891 1 74.88 88 ALA A CA 1
ATOM 673 C C . ALA A 1 88 ? -5.223 24.828 12.656 1 74.88 88 ALA A C 1
ATOM 675 O O . ALA A 1 88 ? -5.039 25.844 13.328 1 74.88 88 ALA A O 1
ATOM 676 N N . CYS A 1 89 ? -6.293 24.234 12.641 1 64.94 89 CYS A N 1
ATOM 677 C CA . CYS A 1 89 ? -7.465 24.781 13.312 1 64.94 89 CYS A CA 1
ATOM 678 C C . CYS A 1 89 ? -7.418 24.5 14.812 1 64.94 89 CYS A C 1
ATOM 680 O O . CYS A 1 89 ? -7.891 25.312 15.609 1 64.94 89 CYS A O 1
ATOM 682 N N . HIS A 1 90 ? -6.961 23.328 15.125 1 61.41 90 HIS A N 1
ATOM 683 C CA . HIS A 1 90 ? -6.922 22.984 16.547 1 61.41 90 HIS A CA 1
ATOM 684 C C . HIS A 1 90 ? -5.855 23.797 17.281 1 61.41 90 HIS A C 1
ATOM 686 O O . HIS A 1 90 ? -5.922 23.969 18.5 1 61.41 90 HIS A O 1
ATOM 692 N N . SER A 1 91 ? -4.762 24.156 16.672 1 55.06 91 SER A N 1
ATOM 693 C CA . SER A 1 91 ? -3.775 25 17.344 1 55.06 91 SER A CA 1
ATOM 694 C C . SER A 1 91 ? -4.355 26.359 17.688 1 55.06 91 SER A C 1
ATOM 696 O O . SER A 1 91 ? -3.627 27.266 18.109 1 55.06 91 SER A O 1
ATOM 698 N N . LEU A 1 92 ? -5.562 26.516 17.266 1 46.66 92 LEU A N 1
ATOM 699 C CA . LEU A 1 92 ? -6.121 27.734 17.828 1 46.66 92 LEU A CA 1
ATOM 700 C C . LEU A 1 92 ? -6.473 27.562 19.297 1 46.66 92 LEU A C 1
ATOM 702 O O . LEU A 1 92 ? -7.105 26.578 19.672 1 46.66 92 LEU A O 1
ATOM 706 N N . PRO A 1 93 ? -5.664 28.016 20.203 1 44 93 PRO A N 1
ATOM 707 C CA . PRO A 1 93 ? -5.855 27.953 21.656 1 44 93 PRO A CA 1
ATOM 708 C C . PRO A 1 93 ? -7.332 27.922 22.062 1 44 93 PRO A C 1
ATOM 710 O O . PRO A 1 93 ? -8.148 28.656 21.484 1 44 93 PRO A O 1
ATOM 713 N N . ASN A 1 94 ? -7.832 26.75 22.328 1 41.88 94 ASN A N 1
ATOM 714 C CA . ASN A 1 94 ? -9.117 26.797 23.016 1 41.88 94 ASN A CA 1
ATOM 715 C C . ASN A 1 94 ? -9.219 28.016 23.922 1 41.88 94 ASN A C 1
ATOM 717 O O . ASN A 1 94 ? -8.352 28.25 24.766 1 41.88 94 ASN A O 1
ATOM 721 N N . PRO A 1 95 ? -9.977 28.938 23.672 1 41.5 95 PRO A N 1
ATOM 722 C CA . PRO A 1 95 ? -10.133 29.953 24.703 1 41.5 95 PRO A CA 1
ATOM 723 C C . PRO A 1 95 ? -10.297 29.359 26.094 1 41.5 95 PRO A C 1
ATOM 725 O O . PRO A 1 95 ? -10.922 28.312 26.25 1 41.5 95 PRO A O 1
ATOM 728 N N . ASN A 1 96 ? -9.359 29.266 26.953 1 39.94 96 ASN A N 1
ATOM 729 C CA . ASN A 1 96 ? -9.531 28.969 28.375 1 39.94 96 ASN A CA 1
ATOM 730 C C . ASN A 1 96 ? -10.977 29.188 28.812 1 39.94 96 ASN A C 1
ATOM 732 O O . ASN A 1 96 ? -11.578 30.219 28.516 1 39.94 96 ASN A O 1
ATOM 736 N N . PRO A 1 97 ? -11.664 28.25 29.016 1 42.84 97 PRO A N 1
ATOM 737 C CA . PRO A 1 97 ? -12.945 28.531 29.672 1 42.84 97 PRO A CA 1
ATOM 738 C C . PRO A 1 97 ? -12.82 29.547 30.812 1 42.84 97 PRO A C 1
ATOM 740 O O . PRO A 1 97 ? -12 29.375 31.719 1 42.84 97 PRO A O 1
ATOM 743 N N . VAL A 1 98 ? -12.891 30.797 30.609 1 37.47 98 VAL A N 1
ATOM 744 C CA . VAL A 1 98 ? -13.039 31.75 31.703 1 37.47 98 VAL A CA 1
ATOM 745 C C . VAL A 1 98 ? -13.914 31.141 32.781 1 37.47 98 VAL A C 1
ATOM 747 O O . VAL A 1 98 ? -15.039 30.703 32.531 1 37.47 98 VAL A O 1
ATOM 750 N N . THR A 1 99 ? -13.414 30.281 33.594 1 36.31 99 THR A N 1
ATOM 751 C CA . THR A 1 99 ? -14.062 29.953 34.875 1 36.31 99 THR A CA 1
ATOM 752 C C . THR A 1 99 ? -14.812 31.172 35.406 1 36.31 99 THR A C 1
ATOM 754 O O . THR A 1 99 ? -14.203 32.188 35.688 1 36.31 99 THR A O 1
ATOM 757 N N . HIS A 1 100 ? -16.016 31.438 35 1 38.75 100 HIS A N 1
ATOM 758 C CA . HIS A 1 100 ? -16.953 32.375 35.562 1 38.75 100 HIS A CA 1
ATOM 759 C C . HIS A 1 100 ? -17.016 32.219 37.094 1 38.75 100 HIS A C 1
ATOM 761 O O . HIS A 1 100 ? -18.047 31.797 37.625 1 38.75 100 HIS A O 1
ATOM 767 N N . GLU A 1 101 ? -16.141 31.5 37.75 1 37.97 101 GLU A N 1
ATOM 768 C CA . GLU A 1 101 ? -16.5 31.484 39.188 1 37.97 101 GLU A CA 1
ATOM 769 C C . GLU A 1 101 ? -16.594 32.906 39.75 1 37.97 101 GLU A C 1
ATOM 771 O O . GLU A 1 101 ? -17.406 33.156 40.625 1 37.97 101 GLU A O 1
ATOM 776 N N . ALA A 1 102 ? -15.516 33.719 39.75 1 35.22 102 ALA A N 1
ATOM 777 C CA . ALA A 1 102 ? -15.375 34.531 40.969 1 35.22 102 ALA A CA 1
ATOM 778 C C . ALA A 1 102 ? -16.406 35.656 41 1 35.22 102 ALA A C 1
ATOM 780 O O . ALA A 1 102 ? -16.719 36.188 42.062 1 35.22 102 ALA A O 1
ATOM 781 N N . GLU A 1 103 ? -16.719 36.375 39.875 1 36.44 103 GLU A N 1
ATOM 782 C CA . GLU A 1 103 ? -16.781 37.812 40.094 1 36.44 103 GLU A CA 1
ATOM 783 C C . GLU A 1 103 ? -18.062 38.219 40.812 1 36.44 103 GLU A C 1
ATOM 785 O O . GLU A 1 103 ? -19.094 38.469 40.188 1 36.44 103 GLU A O 1
ATOM 790 N N . GLU A 1 104 ? -18.688 37.469 41.562 1 35.91 104 GLU A N 1
ATOM 791 C CA . GLU A 1 104 ? -19.703 38.375 42.156 1 35.91 104 GLU A CA 1
ATOM 792 C C . GLU A 1 104 ? -19.078 39.656 42.625 1 35.91 104 GLU A C 1
ATOM 794 O O . GLU A 1 104 ? -19.766 40.688 42.781 1 35.91 104 GLU A O 1
ATOM 799 N N . SER A 1 105 ? -18 39.562 43.438 1 35.28 105 SER A N 1
ATOM 800 C CA . SER A 1 105 ? -17.906 40.75 44.281 1 35.28 105 SER A CA 1
ATOM 801 C C . SER A 1 105 ? -17.531 42 43.469 1 35.28 105 SER A C 1
ATOM 803 O O . SER A 1 105 ? -18.172 43.031 43.594 1 35.28 105 SER A O 1
ATOM 805 N N . SER A 1 106 ? -16.156 42.375 43.312 1 35.09 106 SER A N 1
ATOM 806 C CA . SER A 1 106 ? -15.672 43.719 43.094 1 35.09 106 SER A CA 1
ATOM 807 C C . SER A 1 106 ? -15.828 44.125 41.625 1 35.09 106 SER A C 1
ATOM 809 O O . SER A 1 106 ? -15.094 43.625 40.75 1 35.09 106 SER A O 1
ATOM 811 N N . SER A 1 107 ? -16.953 44.281 40.969 1 37.09 107 SER A N 1
ATOM 812 C CA . SER A 1 107 ? -17.359 44.781 39.656 1 37.09 107 SER A CA 1
ATOM 813 C C . SER A 1 107 ? -16.516 46 39.25 1 37.09 107 SER A C 1
ATOM 815 O O . SER A 1 107 ? -16.641 46.5 38.125 1 37.09 107 SER A O 1
ATOM 817 N N . GLN A 1 108 ? -16.156 46.969 40.125 1 33.69 108 GLN A N 1
ATOM 818 C CA . GLN A 1 108 ? -16.125 48.406 39.969 1 33.69 108 GLN A CA 1
ATOM 819 C C . GLN A 1 108 ? -14.961 48.844 39.094 1 33.69 108 GLN A C 1
ATOM 821 O O . GLN A 1 108 ? -15.094 49.75 38.25 1 33.69 108 GLN A O 1
ATOM 826 N N . SER A 1 109 ? -13.766 48.688 39.469 1 35.84 109 SER A N 1
ATOM 827 C CA . SER A 1 109 ? -12.828 49.688 39 1 35.84 109 SER A CA 1
ATOM 828 C C . SER A 1 109 ? -12.391 49.438 37.562 1 35.84 109 SER A C 1
ATOM 830 O O . SER A 1 109 ? -12.32 50.344 36.75 1 35.84 109 SER A O 1
ATOM 832 N N . ALA A 1 110 ? -11.672 48.531 37.312 1 39.12 110 ALA A N 1
ATOM 833 C CA . ALA A 1 110 ? -10.945 48.562 36.031 1 39.12 110 ALA A CA 1
ATOM 834 C C . ALA A 1 110 ? -11.844 48.125 34.875 1 39.12 110 ALA A C 1
ATOM 836 O O . ALA A 1 110 ? -11.398 48.062 33.719 1 39.12 110 ALA A O 1
ATOM 837 N N . ASN A 1 111 ? -12.977 47.719 34.969 1 38.09 111 ASN A N 1
ATOM 838 C CA . ASN A 1 111 ? -13.969 47.656 33.906 1 38.09 111 ASN A CA 1
ATOM 839 C C . ASN A 1 111 ? -14.25 49.062 33.344 1 38.09 111 ASN A C 1
ATOM 841 O O . ASN A 1 111 ? -14.859 49.188 32.281 1 38.09 111 ASN A O 1
ATOM 845 N N . ASP A 1 112 ? -13.992 50.031 34.031 1 38 112 ASP A N 1
ATOM 846 C CA . ASP A 1 112 ? -14.047 51.469 33.719 1 38 112 ASP A CA 1
ATOM 847 C C . ASP A 1 112 ? -13.008 51.812 32.656 1 38 112 ASP A C 1
ATOM 849 O O . ASP A 1 112 ? -13.273 52.625 31.766 1 38 112 ASP A O 1
ATOM 853 N N . ALA A 1 113 ? -11.883 51.5 32.875 1 38.88 113 ALA A N 1
ATOM 854 C CA . ALA A 1 113 ? -10.828 51.938 31.953 1 38.88 113 ALA A CA 1
ATOM 855 C C . ALA A 1 113 ? -11.07 51.438 30.531 1 38.88 113 ALA A C 1
ATOM 857 O O . ALA A 1 113 ? -10.812 52.125 29.562 1 38.88 113 ALA A O 1
ATOM 858 N N . ILE A 1 114 ? -11.477 50.375 30.5 1 45.38 114 ILE A N 1
ATOM 859 C CA . ILE A 1 114 ? -11.695 49.875 29.156 1 45.38 114 ILE A CA 1
ATOM 860 C C . ILE A 1 114 ? -12.93 50.531 28.547 1 45.38 114 ILE A C 1
ATOM 862 O O . ILE A 1 114 ? -12.977 50.781 27.328 1 45.38 114 ILE A O 1
ATOM 866 N N . GLU A 1 115 ? -13.805 50.906 29.203 1 44.19 115 GLU A N 1
ATOM 867 C CA . GLU A 1 115 ? -14.844 51.844 28.75 1 44.19 115 GLU A CA 1
ATOM 868 C C . GLU A 1 115 ? -14.258 53.219 28.422 1 44.19 115 GLU A C 1
ATOM 870 O O . GLU A 1 115 ? -14.703 53.875 27.484 1 44.19 115 GLU A O 1
ATOM 875 N N . ASP A 1 116 ? -13.289 53.625 29.125 1 46.56 116 ASP A N 1
ATOM 876 C CA . ASP A 1 116 ? -12.586 54.906 28.891 1 46.56 116 ASP A CA 1
ATOM 877 C C . ASP A 1 116 ? -11.82 54.844 27.578 1 46.56 116 ASP A C 1
ATOM 879 O O . ASP A 1 116 ? -11.781 55.844 26.844 1 46.56 116 ASP A O 1
ATOM 883 N N . LEU A 1 117 ? -11.281 53.844 27.391 1 44.59 117 LEU A N 1
ATOM 884 C CA . LEU A 1 117 ? -10.516 53.812 26.141 1 44.59 117 LEU A CA 1
ATOM 885 C C . LEU A 1 117 ? -11.438 53.938 24.938 1 44.59 117 LEU A C 1
ATOM 887 O O . LEU A 1 117 ? -11.117 54.656 23.984 1 44.59 117 LEU A O 1
ATOM 891 N N . LEU A 1 118 ? -12.461 53.438 25.047 1 46.69 118 LEU A N 1
ATOM 892 C CA . LEU A 1 118 ? -13.422 53.656 23.969 1 46.69 118 LEU A CA 1
ATOM 893 C C . LEU A 1 118 ? -13.922 55.094 23.969 1 46.69 118 LEU A C 1
ATOM 895 O O . LEU A 1 118 ? -14.102 55.719 22.906 1 46.69 118 LEU A O 1
ATOM 899 N N . SER A 1 119 ? -14.055 55.562 25 1 46.34 119 SER A N 1
ATOM 900 C CA . SER A 1 119 ? -14.367 56.969 25.125 1 46.34 119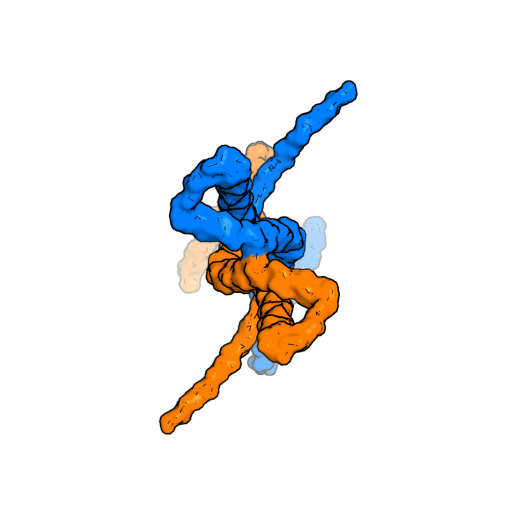 SER A CA 1
ATOM 901 C C . SER A 1 119 ? -13.211 57.844 24.656 1 46.34 119 SER A C 1
ATOM 903 O O . SER A 1 119 ? -13.43 58.906 24.031 1 46.34 119 SER A O 1
ATOM 905 N N . LEU A 1 120 ? -12.18 57.438 24.938 1 47.75 120 LEU A N 1
ATOM 906 C CA . LEU A 1 120 ? -11.031 58.156 24.438 1 47.75 120 LEU A CA 1
ATOM 907 C C . LEU A 1 120 ? -10.961 58.125 22.922 1 47.75 120 LEU A C 1
ATOM 909 O O . LEU A 1 120 ? -10.633 59.094 22.266 1 47.75 120 LEU A O 1
ATOM 913 N N . LEU A 1 121 ? -11.297 57.094 22.422 1 41.94 121 LEU A N 1
ATOM 914 C CA . LEU A 1 121 ? -11.336 56.969 20.969 1 41.94 121 LEU A CA 1
ATOM 915 C C . LEU A 1 121 ? -12.445 57.844 20.391 1 41.94 121 LEU A C 1
ATOM 917 O O . LEU A 1 121 ? -12.242 58.531 19.375 1 41.94 121 LEU A O 1
ATOM 921 N N . TYR A 1 122 ? -13.414 57.812 20.938 1 46.75 122 TYR A N 1
ATOM 922 C CA . TYR A 1 122 ? -14.469 58.75 20.516 1 46.75 122 TYR A CA 1
ATOM 923 C C . TYR A 1 122 ? -14.023 60.188 20.656 1 46.75 122 TYR A C 1
ATOM 925 O O . TYR A 1 122 ? -14.227 61 19.75 1 46.75 122 TYR A O 1
ATOM 933 N N . PHE A 1 123 ? -13.406 60.406 21.688 1 46.16 123 PHE A N 1
ATOM 934 C CA . PHE A 1 123 ? -12.969 61.812 21.859 1 46.16 123 PHE A CA 1
ATOM 935 C C . PHE A 1 123 ? -11.805 62.125 20.938 1 46.16 123 PHE A C 1
ATOM 937 O O . PHE A 1 123 ? -11.625 63.281 20.516 1 46.16 123 PHE A O 1
ATOM 944 N N . GLY A 1 124 ? -10.984 61.188 20.75 1 41.5 124 GLY A N 1
ATOM 945 C CA . GLY A 1 124 ? -9.898 61.469 19.828 1 41.5 124 GLY A CA 1
ATOM 946 C C . GLY A 1 124 ? -10.367 61.688 18.406 1 41.5 124 GLY A C 1
ATOM 947 O O . GLY A 1 124 ? -9.758 62.438 17.656 1 41.5 124 GLY A O 1
ATOM 948 N N . PHE A 1 125 ? -11.289 60.844 18.016 1 44.22 125 PHE A N 1
ATOM 949 C CA . PHE A 1 125 ? -11.797 61.094 16.672 1 44.22 125 PHE A CA 1
ATOM 950 C C . PHE A 1 125 ? -12.391 62.5 16.562 1 44.22 125 PHE A C 1
ATOM 952 O O . PHE A 1 125 ? -12.43 63.062 15.469 1 44.22 125 PHE A O 1
ATOM 959 N N . LEU A 1 126 ? -12.898 62.969 17.531 1 40.94 126 LEU A N 1
ATOM 960 C CA . LEU A 1 126 ? -13.414 64.312 17.5 1 40.94 126 LEU A CA 1
ATOM 961 C C . LEU A 1 126 ? -12.273 65.312 17.422 1 40.94 126 LEU A C 1
ATOM 963 O O . LEU A 1 126 ? -12.469 66.5 16.969 1 40.94 126 LEU A O 1
ATOM 967 N N . LEU A 1 127 ? -11.094 64.875 17.938 1 38.38 127 LEU A N 1
ATOM 968 C CA . LEU A 1 127 ? -10.023 65.875 17.875 1 38.38 127 LEU A CA 1
ATOM 969 C C . LEU A 1 127 ? -9.297 65.812 16.531 1 38.38 127 LEU A C 1
ATOM 971 O O . LEU A 1 127 ? -8.562 66.75 16.172 1 38.38 127 LEU A O 1
ATOM 975 N N . MET A 1 128 ? -9.219 64.75 15.75 1 31.64 128 MET A N 1
ATOM 976 C CA . MET A 1 128 ? -8.664 65 14.422 1 31.64 128 MET A CA 1
ATOM 977 C C . MET A 1 128 ? -9.742 65.5 13.477 1 31.64 128 MET A C 1
ATOM 979 O O . MET A 1 128 ? -10.867 65 13.477 1 31.64 128 MET A O 1
ATOM 983 N N . MET B 1 1 ? -4.844 -11.461 41.031 1 26.42 1 MET B N 1
ATOM 984 C CA . MET B 1 1 ? -4.016 -10.469 40.375 1 26.42 1 MET B CA 1
ATOM 985 C C . MET B 1 1 ? -4.73 -9.906 39.125 1 26.42 1 MET B C 1
ATOM 987 O O . MET B 1 1 ? -5.168 -10.664 38.281 1 26.42 1 MET B O 1
ATOM 991 N N . ALA B 1 2 ? -5.383 -8.781 39.219 1 36.53 2 ALA B N 1
ATOM 992 C CA . ALA B 1 2 ? -6.48 -8.227 38.438 1 36.53 2 ALA B CA 1
ATOM 993 C C . ALA B 1 2 ? -6.027 -7.891 37.031 1 36.53 2 ALA B C 1
ATOM 995 O O . ALA B 1 2 ? -5.141 -7.055 36.812 1 36.53 2 ALA B O 1
ATOM 996 N N . THR B 1 3 ? -5.758 -8.82 36.25 1 38.09 3 THR B N 1
ATOM 997 C CA . THR B 1 3 ? -5.191 -8.625 34.938 1 38.09 3 THR B CA 1
ATOM 998 C C . THR B 1 3 ? -5.98 -7.57 34.156 1 38.09 3 THR B C 1
ATOM 1000 O O . THR B 1 3 ? -7.211 -7.637 34.062 1 38.09 3 THR B O 1
ATOM 1003 N N . SER B 1 4 ? -5.504 -6.309 34.312 1 38.75 4 SER B N 1
ATOM 1004 C CA . SER B 1 4 ? -6.16 -5.148 33.719 1 38.75 4 SER B CA 1
ATOM 1005 C C . SER B 1 4 ? -6.645 -5.453 32.312 1 38.75 4 SER B C 1
ATOM 1007 O O . SER B 1 4 ? -5.973 -6.156 31.547 1 38.75 4 SER B O 1
ATOM 1009 N N . PRO B 1 5 ? -7.93 -5.57 32.062 1 41.09 5 PRO B N 1
ATOM 1010 C CA . PRO B 1 5 ? -8.477 -5.824 30.734 1 41.09 5 PRO B CA 1
ATOM 1011 C C . PRO B 1 5 ? -7.723 -5.078 29.641 1 41.09 5 PRO B C 1
ATOM 1013 O O . PRO B 1 5 ? -7.02 -4.105 29.922 1 41.09 5 PRO B O 1
ATOM 1016 N N . PRO B 1 6 ? -7.309 -5.707 28.516 1 39.88 6 PRO B N 1
ATOM 1017 C CA . PRO B 1 6 ? -6.68 -4.98 27.406 1 39.88 6 PRO B CA 1
ATOM 1018 C C . PRO B 1 6 ? -7.25 -3.578 27.219 1 39.88 6 PRO B C 1
ATOM 1020 O O . PRO B 1 6 ? -8.469 -3.4 27.203 1 39.88 6 PRO B O 1
ATOM 1023 N N . GLY B 1 7 ? -6.902 -2.623 28.094 1 34.59 7 GLY B N 1
ATOM 1024 C CA . GLY B 1 7 ? -7.309 -1.227 28.125 1 34.59 7 GLY B CA 1
ATOM 1025 C C . GLY B 1 7 ? -7.57 -0.654 26.734 1 34.59 7 GLY B C 1
ATOM 1026 O O . GLY B 1 7 ? -6.812 -0.914 25.797 1 34.59 7 GLY B O 1
ATOM 1027 N N . PHE B 1 8 ? -8.844 -0.685 26.297 1 34.72 8 PHE B N 1
ATOM 1028 C CA . PHE B 1 8 ? -9.344 0.064 25.141 1 34.72 8 PHE B CA 1
ATOM 1029 C C . PHE B 1 8 ? -8.648 1.417 25.031 1 34.72 8 PHE B C 1
ATOM 1031 O O . PHE B 1 8 ? -8.875 2.301 25.859 1 34.72 8 PHE B O 1
ATOM 1038 N N . GLU B 1 9 ? -7.344 1.53 25.297 1 39.56 9 GLU B N 1
ATOM 1039 C CA . GLU B 1 9 ? -6.82 2.877 25.078 1 39.56 9 GLU B CA 1
ATOM 1040 C C . GLU B 1 9 ? -7.723 3.678 24.156 1 39.56 9 GLU B C 1
ATOM 1042 O O . GLU B 1 9 ? -8.32 3.123 23.234 1 39.56 9 GLU B O 1
ATOM 1047 N N . PRO B 1 10 ? -8.312 4.688 24.562 1 39 10 PRO B N 1
ATOM 1048 C CA . PRO B 1 10 ? -9.18 5.445 23.656 1 39 10 PRO B CA 1
ATOM 1049 C C . PRO B 1 10 ? -8.75 5.336 22.188 1 39 10 PRO B C 1
ATOM 1051 O O . PRO B 1 10 ? -7.559 5.211 21.906 1 39 10 PRO B O 1
ATOM 1054 N N . ALA B 1 11 ? -9.32 4.488 21.344 1 42.69 11 ALA B N 1
ATOM 1055 C CA . ALA B 1 11 ? -9.133 4.477 19.891 1 42.69 11 ALA B CA 1
ATOM 1056 C C . ALA B 1 11 ? -8.648 5.832 19.391 1 42.69 11 ALA B C 1
ATOM 1058 O O . ALA B 1 11 ? -9.445 6.758 19.219 1 42.69 11 ALA B O 1
ATOM 1059 N N . THR B 1 12 ? -7.75 6.578 20.031 1 50.25 12 THR B N 1
ATOM 1060 C CA . THR B 1 12 ? -7.191 7.816 19.5 1 50.25 12 THR B CA 1
ATOM 1061 C C . THR B 1 12 ? -7.43 7.918 18 1 50.25 12 THR B C 1
ATOM 1063 O O . THR B 1 12 ? -7.133 6.98 17.25 1 50.25 12 THR B O 1
ATOM 1066 N N . ALA B 1 13 ? -8.508 8.547 17.609 1 61.97 13 ALA B N 1
ATOM 1067 C CA . ALA B 1 13 ? -9.094 8.82 16.297 1 61.97 13 ALA B CA 1
ATOM 1068 C C . ALA B 1 13 ? -8.016 8.977 15.227 1 61.97 13 ALA B C 1
ATOM 1070 O O . ALA B 1 13 ? -7.211 9.906 15.289 1 61.97 13 ALA B O 1
ATOM 1071 N N . ASP B 1 14 ? -7.473 8.031 14.727 1 83.19 14 ASP B N 1
ATOM 1072 C CA . ASP B 1 14 ? -6.527 8.109 13.617 1 83.19 14 ASP B CA 1
ATOM 1073 C C . ASP B 1 14 ? -6.863 9.281 12.695 1 83.19 14 ASP B C 1
ATOM 1075 O O . ASP B 1 14 ? -8.031 9.555 12.438 1 83.19 14 ASP B O 1
ATOM 1079 N N . GLY B 1 15 ? -6.004 10.141 12.586 1 92.31 15 GLY B N 1
ATOM 1080 C CA . GLY B 1 15 ? -6.188 11.188 11.594 1 92.31 15 GLY B CA 1
ATOM 1081 C C . GLY B 1 15 ? -6.625 10.664 10.242 1 92.31 15 GLY B C 1
ATOM 1082 O O . GLY B 1 15 ? -6.742 9.453 10.047 1 92.31 15 GLY B O 1
ATOM 1083 N N . PRO B 1 16 ? -7.012 11.492 9.492 1 96.06 16 PRO B N 1
ATOM 1084 C CA . PRO B 1 16 ? -7.535 11.141 8.172 1 96.06 16 PRO B CA 1
ATOM 1085 C C . PRO B 1 16 ? -6.613 10.188 7.41 1 96.06 16 PRO B C 1
ATOM 1087 O O . PRO B 1 16 ? -7.09 9.242 6.77 1 96.06 16 PRO B O 1
ATOM 1090 N N . VAL B 1 17 ? -5.344 10.359 7.504 1 96.94 17 VAL B N 1
ATOM 1091 C CA . VAL B 1 17 ? -4.395 9.547 6.754 1 96.94 17 VAL B CA 1
ATOM 1092 C C . VAL B 1 17 ? -4.387 8.125 7.309 1 96.94 17 VAL B C 1
ATOM 1094 O O . VAL B 1 17 ? -4.566 7.156 6.562 1 96.94 17 VAL B O 1
ATOM 1097 N N . LEU B 1 18 ? -4.188 8.047 8.555 1 96.06 18 LEU B N 1
ATOM 1098 C CA . LEU B 1 18 ? -4.109 6.727 9.172 1 96.06 18 LEU B CA 1
ATOM 1099 C C . LEU B 1 18 ? -5.453 6.016 9.109 1 96.06 18 LEU B C 1
ATOM 1101 O O . LEU B 1 18 ? -5.508 4.789 8.984 1 96.06 18 LEU B O 1
ATOM 1105 N N . SER B 1 19 ? -6.535 6.805 9.18 1 96.5 19 SER B N 1
ATOM 1106 C CA . SER B 1 19 ? -7.863 6.215 9.047 1 96.5 19 SER B CA 1
ATOM 1107 C C . SER B 1 19 ? -8.062 5.613 7.664 1 96.5 19 SER B C 1
ATOM 1109 O O . SER B 1 19 ? -8.641 4.535 7.527 1 96.5 19 SER B O 1
ATOM 1111 N N . LEU B 1 20 ? -7.59 6.309 6.707 1 97 20 LEU B N 1
ATOM 1112 C CA . LEU B 1 20 ? -7.66 5.816 5.332 1 97 20 LEU B CA 1
ATOM 1113 C C . LEU B 1 20 ? -6.914 4.492 5.191 1 97 20 LEU B C 1
ATOM 1115 O O . LEU B 1 20 ? -7.441 3.539 4.609 1 97 20 LEU B O 1
ATOM 1119 N N . MET B 1 21 ? -5.762 4.391 5.711 1 97 21 MET B N 1
ATOM 1120 C CA . MET B 1 21 ? -4.926 3.195 5.621 1 97 21 MET B CA 1
ATOM 1121 C C . MET B 1 21 ? -5.555 2.033 6.383 1 97 21 MET B C 1
ATOM 1123 O O . MET B 1 21 ? -5.527 0.893 5.914 1 97 21 MET B O 1
ATOM 1127 N N . SER B 1 22 ? -6.109 2.373 7.508 1 96.75 22 SER B N 1
ATOM 1128 C CA . SER B 1 22 ? -6.73 1.351 8.344 1 96.75 22 SER B CA 1
ATOM 1129 C C . SER B 1 22 ? -7.957 0.752 7.66 1 96.75 22 SER B C 1
ATOM 1131 O O . SER B 1 22 ? -8.203 -0.451 7.762 1 96.75 22 SER B O 1
ATOM 1133 N N . LYS B 1 23 ? -8.703 1.626 7.07 1 97.56 23 LYS B N 1
ATOM 1134 C CA . LYS B 1 23 ? -9.883 1.166 6.344 1 97.56 23 LYS B CA 1
ATOM 1135 C C . LYS B 1 23 ? -9.492 0.208 5.219 1 97.56 23 LYS B C 1
ATOM 1137 O O . LYS B 1 23 ? -10.125 -0.837 5.047 1 97.56 23 LYS B O 1
ATOM 1142 N N . ARG B 1 24 ? -8.461 0.458 4.527 1 98.12 24 ARG B N 1
ATOM 1143 C CA . ARG B 1 24 ? -7.988 -0.393 3.441 1 98.12 24 ARG B CA 1
ATOM 1144 C C . ARG B 1 24 ? -7.469 -1.726 3.971 1 98.12 24 ARG B C 1
ATOM 1146 O O . ARG B 1 24 ? -7.758 -2.779 3.4 1 98.12 24 ARG B O 1
ATOM 1153 N N . LEU B 1 25 ? -6.711 -1.607 4.996 1 98.31 25 LEU B N 1
ATOM 1154 C CA . LEU B 1 25 ? -6.168 -2.822 5.594 1 98.31 25 LEU B CA 1
ATOM 1155 C C . LEU B 1 25 ? -7.289 -3.744 6.059 1 98.31 25 LEU B C 1
ATOM 1157 O O . LEU B 1 25 ? -7.227 -4.961 5.852 1 98.31 25 LEU B O 1
ATOM 1161 N N . ARG B 1 26 ? -8.297 -3.115 6.652 1 98.44 26 ARG B N 1
ATOM 1162 C CA . ARG B 1 26 ? -9.438 -3.898 7.109 1 98.44 26 ARG B CA 1
ATOM 1163 C C . ARG B 1 26 ? -10.141 -4.578 5.941 1 98.44 26 ARG B C 1
ATOM 1165 O O . ARG B 1 26 ? -10.5 -5.754 6.027 1 98.44 26 ARG B O 1
ATOM 1172 N N . ALA B 1 27 ? -10.305 -3.838 4.898 1 98.5 27 ALA B N 1
ATOM 1173 C CA . ALA B 1 27 ? -10.938 -4.398 3.709 1 98.5 27 ALA B CA 1
ATOM 1174 C C . ALA B 1 27 ? -10.117 -5.555 3.141 1 98.5 27 ALA B C 1
ATOM 1176 O O . ALA B 1 27 ? -10.672 -6.562 2.701 1 98.5 27 ALA B O 1
ATOM 1177 N N . LEU B 1 28 ? -8.797 -5.418 3.182 1 98.75 28 LEU B N 1
ATOM 1178 C CA . LEU B 1 28 ? -7.902 -6.449 2.678 1 98.75 28 LEU B CA 1
ATOM 1179 C C . LEU B 1 28 ? -7.957 -7.691 3.561 1 98.75 28 LEU B C 1
ATOM 1181 O O . LEU B 1 28 ? -7.922 -8.82 3.059 1 98.75 28 LEU B O 1
ATOM 1185 N N . ARG B 1 29 ? -8.031 -7.484 4.805 1 98.81 29 ARG B N 1
ATOM 1186 C CA . ARG B 1 29 ? -8.109 -8.609 5.734 1 98.81 29 ARG B CA 1
ATOM 1187 C C . ARG B 1 29 ? -9.414 -9.383 5.543 1 98.81 29 ARG B C 1
ATOM 1189 O O . ARG B 1 29 ? -9.43 -10.609 5.633 1 98.81 29 ARG B O 1
ATOM 1196 N N . LYS B 1 30 ? -10.438 -8.68 5.301 1 98.69 30 LYS B N 1
ATOM 1197 C CA . LYS B 1 30 ? -11.711 -9.32 4.992 1 98.69 30 LYS B CA 1
ATOM 1198 C C . LYS B 1 30 ? -11.602 -10.172 3.73 1 98.69 30 LYS B C 1
ATOM 1200 O O . LYS B 1 30 ? -12.086 -11.305 3.699 1 98.69 30 LYS B O 1
ATOM 1205 N N . LYS B 1 31 ? -11.039 -9.609 2.783 1 98.62 31 LYS B N 1
ATOM 1206 C CA . LYS B 1 31 ? -10.836 -10.32 1.526 1 98.62 31 LYS B CA 1
ATOM 1207 C C . LYS B 1 31 ? -9.969 -11.562 1.736 1 98.62 31 LYS B C 1
ATOM 1209 O O . LYS B 1 31 ? -10.258 -12.625 1.183 1 98.62 31 LYS B O 1
ATOM 1214 N N . TYR B 1 32 ? -9 -11.438 2.471 1 98.81 32 TYR B N 1
ATOM 1215 C CA . TYR B 1 32 ? -8.102 -12.547 2.756 1 98.81 32 TYR B CA 1
ATOM 1216 C C . TYR B 1 32 ? -8.852 -13.695 3.43 1 98.81 32 TYR B C 1
ATOM 1218 O O . TYR B 1 32 ? -8.664 -14.859 3.078 1 98.81 32 TYR B O 1
ATOM 1226 N N . ASN B 1 33 ? -9.617 -13.305 4.371 1 98.62 33 ASN B N 1
ATOM 1227 C CA . ASN B 1 33 ? -10.422 -14.312 5.055 1 98.62 33 ASN B CA 1
ATOM 1228 C C . ASN B 1 33 ? -11.336 -15.047 4.082 1 98.62 33 ASN B C 1
ATOM 1230 O O . ASN B 1 33 ? -11.516 -16.266 4.188 1 98.62 33 ASN B O 1
ATOM 1234 N N . ARG B 1 34 ? -11.883 -14.281 3.115 1 98.06 34 ARG B N 1
ATOM 1235 C CA . ARG B 1 34 ? -12.719 -14.891 2.082 1 98.06 34 ARG B CA 1
ATOM 1236 C C . ARG B 1 34 ? -11.906 -15.867 1.234 1 98.06 34 ARG B C 1
ATOM 1238 O O . ARG B 1 34 ? -12.391 -16.953 0.89 1 98.06 34 ARG B O 1
ATOM 1245 N N . ILE B 1 35 ? -10.758 -15.539 0.963 1 98.62 35 ILE B N 1
ATOM 1246 C CA . ILE B 1 35 ? -9.867 -16.375 0.164 1 98.62 35 ILE B CA 1
ATOM 1247 C C . ILE B 1 35 ? -9.555 -17.656 0.92 1 98.62 35 ILE B C 1
ATOM 1249 O O . ILE B 1 35 ? -9.602 -18.75 0.347 1 98.62 35 ILE B O 1
ATOM 1253 N N . LEU B 1 36 ? -9.312 -17.578 2.188 1 98.25 36 LEU B N 1
ATOM 1254 C CA . LEU B 1 36 ? -9.023 -18.734 3.016 1 98.25 36 LEU B CA 1
ATOM 1255 C C . LEU B 1 36 ? -10.211 -19.688 3.061 1 98.25 36 LEU B C 1
ATOM 1257 O O . LEU B 1 36 ? -10.047 -20.906 3.021 1 98.25 36 LEU B O 1
ATOM 1261 N N . GLN B 1 37 ? -11.359 -19.109 3.121 1 97.38 37 GLN B N 1
ATOM 1262 C CA . GLN B 1 37 ? -12.578 -19.906 3.102 1 97.38 37 GLN B CA 1
ATOM 1263 C C . GLN B 1 37 ? -12.727 -20.656 1.778 1 97.38 37 GLN B C 1
ATOM 1265 O O . GLN B 1 37 ? -13.102 -21.828 1.759 1 97.38 37 GLN B O 1
ATOM 1270 N N . MET B 1 38 ? -12.398 -19.984 0.75 1 97.38 38 MET B N 1
ATOM 1271 C CA . MET B 1 38 ? -12.477 -20.594 -0.576 1 97.38 38 MET B CA 1
ATOM 1272 C C . MET B 1 38 ? -11.453 -21.719 -0.719 1 97.38 38 MET B C 1
ATOM 1274 O O . MET B 1 38 ? -11.75 -22.766 -1.308 1 97.38 38 MET B O 1
ATOM 1278 N N . GLU B 1 39 ? -10.336 -21.484 -0.223 1 97.31 39 GLU B N 1
ATOM 1279 C CA . GLU B 1 39 ? -9.305 -22.516 -0.235 1 97.31 39 GLU B CA 1
ATOM 1280 C C . GLU B 1 39 ? -9.75 -23.734 0.561 1 97.31 39 GLU B C 1
ATOM 1282 O O . GLU B 1 39 ? -9.523 -24.875 0.139 1 97.31 39 GLU B O 1
ATOM 1287 N N . ALA B 1 40 ? -10.352 -23.5 1.685 1 96.88 40 ALA B N 1
ATOM 1288 C CA . ALA B 1 40 ? -10.867 -24.594 2.516 1 96.88 40 ALA B CA 1
ATOM 1289 C C . ALA B 1 40 ? -11.953 -25.375 1.781 1 96.88 40 ALA B C 1
ATOM 1291 O O . ALA B 1 40 ? -12 -26.609 1.868 1 96.88 40 ALA B O 1
ATOM 1292 N N . SER B 1 41 ? -12.805 -24.719 1.068 1 95.94 41 SER B N 1
ATOM 1293 C CA . SER B 1 41 ? -13.852 -25.359 0.28 1 95.94 41 SER B CA 1
ATOM 1294 C C . SER B 1 41 ? -13.258 -26.219 -0.828 1 95.94 41 SER B C 1
ATOM 1296 O O . SER B 1 41 ? -13.711 -27.344 -1.055 1 95.94 41 SER B O 1
ATOM 1298 N N . LEU B 1 42 ? -12.289 -25.75 -1.457 1 95.56 42 LEU B N 1
ATOM 1299 C CA . LEU B 1 42 ? -11.609 -26.484 -2.508 1 95.56 42 LEU B CA 1
ATOM 1300 C C . LEU B 1 42 ? -10.969 -27.766 -1.947 1 95.56 42 LEU B C 1
ATOM 1302 O O . LEU B 1 42 ? -11.016 -28.812 -2.584 1 95.56 42 LEU B O 1
ATOM 1306 N N . ALA B 1 43 ? -10.406 -27.578 -0.798 1 96.25 43 ALA B N 1
ATOM 1307 C CA . ALA B 1 43 ? -9.75 -28.703 -0.143 1 96.25 43 ALA B CA 1
ATOM 1308 C C . ALA B 1 43 ? -10.758 -29.797 0.234 1 96.25 43 ALA B C 1
ATOM 1310 O O . ALA B 1 43 ? -10.422 -30.969 0.282 1 96.25 43 ALA B O 1
ATOM 1311 N N . GLN B 1 44 ? -12.016 -29.453 0.418 1 96.06 44 GLN B N 1
ATOM 1312 C CA . GLN B 1 44 ? -13.086 -30.391 0.767 1 96.06 44 GLN B CA 1
ATOM 1313 C C . GLN B 1 44 ? -13.719 -30.984 -0.483 1 96.06 44 GLN B C 1
ATOM 1315 O O . GLN B 1 44 ? -14.641 -31.797 -0.388 1 96.06 44 GLN B O 1
ATOM 1320 N N . GLY B 1 45 ? -13.297 -30.562 -1.625 1 95.88 45 GLY B N 1
ATOM 1321 C CA . GLY B 1 45 ? -13.75 -31.141 -2.883 1 95.88 45 GLY B CA 1
ATOM 1322 C C . GLY B 1 45 ? -14.867 -30.344 -3.537 1 95.88 45 GLY B C 1
ATOM 1323 O O . GLY B 1 45 ? -15.5 -30.828 -4.477 1 95.88 45 GLY B O 1
ATOM 1324 N N . LYS B 1 46 ? -15.055 -29.234 -2.98 1 95.25 46 LYS B N 1
ATOM 1325 C CA . LYS B 1 46 ? -16.078 -28.375 -3.57 1 95.25 46 LYS B CA 1
ATOM 1326 C C . LYS B 1 46 ? -15.57 -27.672 -4.82 1 95.25 46 LYS B C 1
ATOM 1328 O O . LYS B 1 46 ? -14.367 -27.453 -4.957 1 95.25 46 LYS B O 1
ATOM 1333 N N . ILE B 1 47 ? -16.484 -27.344 -5.766 1 95.5 47 ILE B N 1
ATOM 1334 C CA . ILE B 1 47 ? -16.141 -26.672 -7.008 1 95.5 47 ILE B CA 1
ATOM 1335 C C . ILE B 1 47 ? -16.359 -25.172 -6.855 1 95.5 47 ILE B C 1
ATOM 1337 O O . ILE B 1 47 ? -17.375 -24.734 -6.309 1 95.5 47 ILE B O 1
ATOM 1341 N N . LEU B 1 48 ? -15.414 -24.422 -7.242 1 94.75 48 LEU B N 1
ATOM 1342 C CA . LEU B 1 48 ? -15.5 -22.969 -7.215 1 94.75 48 LEU B CA 1
ATOM 1343 C C . LEU B 1 48 ? -15.922 -22.438 -8.578 1 94.75 48 LEU B C 1
ATOM 1345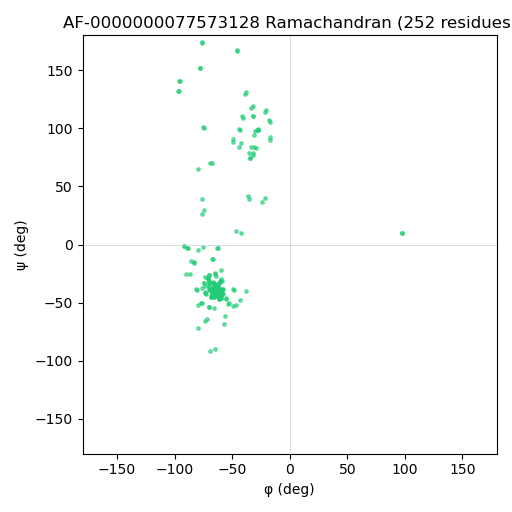 O O . LEU B 1 48 ? -15.609 -23.016 -9.609 1 94.75 48 LEU B O 1
ATOM 1349 N N . ASN B 1 49 ? -16.75 -21.453 -8.57 1 94.75 49 ASN B N 1
ATOM 1350 C CA . ASN B 1 49 ? -17.109 -20.828 -9.836 1 94.75 49 ASN B CA 1
ATOM 1351 C C . ASN B 1 49 ? -16 -19.922 -10.344 1 94.75 49 ASN B C 1
ATOM 1353 O O . ASN B 1 49 ? -14.977 -19.75 -9.688 1 94.75 49 ASN B O 1
ATOM 1357 N N . LYS B 1 50 ? -16.156 -19.391 -11.539 1 95.88 50 LYS B N 1
ATOM 1358 C CA . LYS B 1 50 ? -15.133 -18.609 -12.211 1 95.88 50 LYS B CA 1
ATOM 1359 C C . LYS B 1 50 ? -14.75 -17.375 -11.391 1 95.88 50 LYS B C 1
ATOM 1361 O O . LYS B 1 50 ? -13.57 -17.047 -11.266 1 95.88 50 LYS B O 1
ATOM 1366 N N . GLU B 1 51 ? -15.688 -16.672 -10.844 1 95.69 51 GLU B N 1
ATOM 1367 C CA . GLU B 1 51 ? -15.445 -15.484 -10.039 1 95.69 51 GLU B CA 1
ATOM 1368 C C . GLU B 1 51 ? -14.648 -15.812 -8.781 1 95.69 51 GLU B C 1
ATOM 1370 O O . GLU B 1 51 ? -13.742 -15.062 -8.398 1 95.69 51 GLU B O 1
ATOM 1375 N N . GLN B 1 52 ? -14.969 -16.953 -8.234 1 96.12 52 GLN B N 1
ATOM 1376 C CA . GLN B 1 52 ? -14.273 -17.375 -7.023 1 96.12 52 GLN B CA 1
ATOM 1377 C C . GLN B 1 52 ? -12.82 -17.75 -7.32 1 96.12 52 GLN B C 1
ATOM 1379 O O . GLN B 1 52 ? -11.922 -17.469 -6.527 1 96.12 52 GLN B O 1
ATOM 1384 N N . GLU B 1 53 ? -12.656 -18.281 -8.445 1 95.12 53 GLU B N 1
ATOM 1385 C CA . GLU B 1 53 ? -11.305 -18.656 -8.859 1 95.12 53 GLU B CA 1
ATOM 1386 C C . GLU B 1 53 ? -10.43 -17.422 -9.062 1 95.12 53 GLU B C 1
ATOM 1388 O O . GLU B 1 53 ? -9.242 -17.438 -8.734 1 95.12 53 GLU B O 1
ATOM 1393 N N . GLU B 1 54 ? -11.078 -16.406 -9.617 1 96 54 GLU B N 1
ATOM 1394 C CA . GLU B 1 54 ? -10.344 -15.156 -9.828 1 96 54 GLU B CA 1
ATOM 1395 C C . GLU B 1 54 ? -9.922 -14.539 -8.5 1 96 54 GLU B C 1
ATOM 1397 O O . GLU B 1 54 ? -8.805 -14.047 -8.367 1 96 54 GLU B O 1
ATOM 1402 N N . VAL B 1 55 ? -10.773 -14.625 -7.504 1 96.94 55 VAL B N 1
ATOM 1403 C CA . VAL B 1 55 ? -10.469 -14.094 -6.176 1 96.94 55 VAL B CA 1
ATOM 1404 C C . VAL B 1 55 ? -9.352 -14.914 -5.535 1 96.94 55 VAL B C 1
ATOM 1406 O O . VAL B 1 55 ? -8.445 -14.359 -4.918 1 96.94 55 VAL B O 1
ATOM 1409 N N . LEU B 1 56 ? -9.383 -16.172 -5.75 1 96.94 56 LEU B N 1
ATOM 1410 C CA . LEU B 1 56 ? -8.359 -17.062 -5.215 1 96.94 56 LEU B CA 1
ATOM 1411 C C . LEU B 1 56 ? -6.996 -16.75 -5.812 1 96.94 56 LEU B C 1
ATOM 1413 O O . LEU B 1 56 ? -5.984 -16.766 -5.105 1 96.94 56 LEU B O 1
ATOM 1417 N N . ARG B 1 57 ? -7.012 -16.453 -7.098 1 95.56 57 ARG B N 1
ATOM 1418 C CA . ARG B 1 57 ? -5.77 -16.156 -7.809 1 95.56 57 ARG B CA 1
ATOM 1419 C C . ARG B 1 57 ? -5.141 -14.859 -7.309 1 95.56 57 ARG B C 1
ATOM 1421 O O . ARG B 1 57 ? -3.939 -14.641 -7.484 1 95.56 57 ARG B O 1
ATOM 1428 N N . SER B 1 58 ? -5.879 -14.07 -6.531 1 97.38 58 SER B N 1
ATOM 1429 C CA . SER B 1 58 ? -5.406 -12.766 -6.078 1 97.38 58 SER B CA 1
ATOM 1430 C C . SER B 1 58 ? -4.695 -12.875 -4.73 1 97.38 58 SER B C 1
ATOM 1432 O O . SER B 1 58 ? -4.176 -11.883 -4.215 1 97.38 58 SER B O 1
ATOM 1434 N N . LYS B 1 59 ? -4.637 -14.031 -4.203 1 98.06 59 LYS B N 1
ATOM 1435 C CA . LYS B 1 59 ? -4.148 -14.25 -2.844 1 98.06 59 LYS B CA 1
ATOM 1436 C C . LYS B 1 59 ? -2.744 -13.68 -2.666 1 98.06 59 LYS B C 1
ATOM 1438 O O . LYS B 1 59 ? -2.486 -12.938 -1.714 1 98.06 59 LYS B O 1
ATOM 1443 N N . PRO B 1 60 ? -1.84 -13.945 -3.604 1 98 60 PRO B N 1
ATOM 1444 C CA . PRO B 1 60 ? -0.501 -13.391 -3.385 1 98 60 PRO B CA 1
ATOM 1445 C C . PRO B 1 60 ? -0.497 -11.867 -3.33 1 98 60 PRO B C 1
ATOM 1447 O O . PRO B 1 60 ? 0.24 -11.273 -2.537 1 98 60 PRO B O 1
ATOM 1450 N N . GLY B 1 61 ? -1.347 -11.305 -4.176 1 98.44 61 GLY B N 1
ATOM 1451 C CA . GLY B 1 61 ? -1.473 -9.852 -4.148 1 98.44 61 GLY B CA 1
ATOM 1452 C C . GLY B 1 61 ? -2.051 -9.328 -2.85 1 98.44 61 GLY B C 1
ATOM 1453 O O . GLY B 1 61 ? -1.548 -8.352 -2.289 1 98.44 61 GLY B O 1
ATOM 1454 N N . VAL B 1 62 ? -3.014 -9.984 -2.318 1 98.75 62 VAL B N 1
ATOM 1455 C CA . VAL B 1 62 ? -3.688 -9.586 -1.086 1 98.75 62 VAL B CA 1
ATOM 1456 C C . VAL B 1 62 ? -2.725 -9.703 0.093 1 98.75 62 VAL B C 1
ATOM 1458 O O . VAL B 1 62 ? -2.639 -8.805 0.928 1 98.75 62 VAL B O 1
ATOM 1461 N N . VAL B 1 63 ? -1.972 -10.75 0.087 1 98.69 63 VAL B N 1
ATOM 1462 C CA . VAL B 1 63 ? -1.018 -10.992 1.164 1 98.69 63 VAL B CA 1
ATOM 1463 C C . VAL B 1 63 ? 0.079 -9.93 1.127 1 98.69 63 VAL B C 1
ATOM 1465 O O . VAL B 1 63 ? 0.47 -9.391 2.168 1 98.69 63 VAL B O 1
ATOM 1468 N N . ALA B 1 64 ? 0.55 -9.609 -0.054 1 98.69 64 ALA B N 1
ATOM 1469 C CA . ALA B 1 64 ? 1.588 -8.594 -0.21 1 98.69 64 ALA B CA 1
ATOM 1470 C C . ALA B 1 64 ? 1.091 -7.227 0.251 1 98.69 64 ALA B C 1
ATOM 1472 O O . ALA B 1 64 ? 1.829 -6.477 0.892 1 98.69 64 ALA B O 1
ATOM 1473 N N . LEU B 1 65 ? -0.169 -6.988 -0.083 1 98.81 65 LEU B N 1
ATOM 1474 C CA . LEU B 1 65 ? -0.76 -5.711 0.299 1 98.81 65 LEU B CA 1
ATOM 1475 C C . LEU B 1 65 ? -0.893 -5.602 1.814 1 98.81 65 LEU B C 1
ATOM 1477 O O . LEU B 1 65 ? -0.573 -4.566 2.398 1 98.81 65 LEU B O 1
ATOM 1481 N N . ILE B 1 66 ? -1.335 -6.609 2.406 1 98.88 66 ILE B N 1
ATOM 1482 C CA . ILE B 1 66 ? -1.501 -6.617 3.855 1 98.88 66 ILE B CA 1
ATOM 1483 C C . ILE B 1 66 ? -0.148 -6.406 4.531 1 98.88 66 ILE B C 1
ATOM 1485 O O . ILE B 1 66 ? -0.016 -5.559 5.418 1 98.88 66 ILE B O 1
ATOM 1489 N N . ASP B 1 67 ? 0.814 -7.094 4.07 1 98.75 67 ASP B N 1
ATOM 1490 C CA . ASP B 1 67 ? 2.158 -6.953 4.625 1 98.75 67 ASP B CA 1
ATOM 1491 C C . ASP B 1 67 ? 2.664 -5.52 4.48 1 98.75 67 ASP B C 1
ATOM 1493 O O . ASP B 1 67 ? 3.281 -4.977 5.398 1 98.75 67 ASP B O 1
ATOM 1497 N N . GLU B 1 68 ? 2.412 -4.914 3.398 1 98.56 68 GLU B N 1
ATOM 1498 C CA . GLU B 1 68 ? 2.869 -3.555 3.121 1 98.56 68 GLU B CA 1
ATOM 1499 C C . GLU B 1 68 ? 2.205 -2.547 4.055 1 98.56 68 GLU B C 1
ATOM 1501 O O . GLU B 1 68 ? 2.871 -1.668 4.605 1 98.56 68 GLU B O 1
ATOM 1506 N N . TYR B 1 69 ? 0.93 -2.738 4.184 1 98.19 69 TYR B N 1
ATOM 1507 C CA . TYR B 1 69 ? 0.198 -1.814 5.043 1 98.19 69 TYR B CA 1
ATOM 1508 C C . TYR B 1 69 ? 0.683 -1.907 6.484 1 98.19 69 TYR B C 1
ATOM 1510 O O . TYR B 1 69 ? 0.788 -0.893 7.18 1 98.19 69 TYR B O 1
ATOM 1518 N N . GLU B 1 70 ? 0.969 -3.031 6.91 1 98.19 70 GLU B N 1
ATOM 1519 C CA . GLU B 1 70 ? 1.48 -3.209 8.266 1 98.19 70 GLU B CA 1
ATOM 1520 C C . GLU B 1 70 ? 2.865 -2.586 8.422 1 98.19 70 GLU B C 1
ATOM 1522 O O . GLU B 1 70 ? 3.148 -1.934 9.43 1 98.19 70 GLU B O 1
ATOM 1527 N N . LYS B 1 71 ? 3.66 -2.682 7.43 1 97.5 71 LYS B N 1
ATOM 1528 C CA . LYS B 1 71 ? 5.004 -2.113 7.434 1 97.5 71 LYS B CA 1
ATOM 1529 C C . LYS B 1 71 ? 4.957 -0.589 7.363 1 97.5 71 LYS B C 1
ATOM 1531 O O . LYS B 1 71 ? 5.836 0.091 7.898 1 97.5 71 LYS B O 1
ATOM 1536 N N . LEU B 1 72 ? 3.951 -0.087 6.766 1 97.62 72 LEU B N 1
ATOM 1537 C CA . LEU B 1 72 ? 3.859 1.34 6.477 1 97.62 72 LEU B CA 1
ATOM 1538 C C . LEU B 1 72 ? 3.34 2.105 7.688 1 97.62 72 LEU B C 1
ATOM 1540 O O . LEU B 1 72 ? 3.451 3.332 7.75 1 97.62 72 LEU B O 1
ATOM 1544 N N . LYS B 1 73 ? 2.773 1.408 8.625 1 95.94 73 LYS B N 1
ATOM 1545 C CA . LYS B 1 73 ? 2.102 2.062 9.75 1 95.94 73 LYS B CA 1
ATOM 1546 C C . LYS B 1 73 ? 3.02 3.076 10.422 1 95.94 73 LYS B C 1
ATOM 1548 O O . LYS B 1 73 ? 2.68 4.258 10.531 1 95.94 73 LYS B O 1
ATOM 1553 N N . SER B 1 74 ? 4.203 2.684 10.758 1 96.75 74 SER B N 1
ATOM 1554 C CA . SER B 1 74 ? 5.098 3.535 11.539 1 96.75 74 SER B CA 1
ATOM 1555 C C . SER B 1 74 ? 5.719 4.625 10.672 1 96.75 74 SER B C 1
ATOM 1557 O O . SER B 1 74 ? 5.645 5.809 11.008 1 96.75 74 SER B O 1
ATOM 1559 N N . PRO B 1 75 ? 6.301 4.285 9.531 1 97.62 75 PRO B N 1
ATOM 1560 C CA . PRO B 1 75 ? 6.883 5.336 8.695 1 97.62 75 PRO B CA 1
ATOM 1561 C C . PRO B 1 75 ? 5.852 6.363 8.234 1 97.62 75 PRO B C 1
ATOM 1563 O O . PRO B 1 75 ? 6.168 7.551 8.117 1 97.62 75 PRO B O 1
ATOM 1566 N N . LEU B 1 76 ? 4.648 5.941 8.047 1 96.94 76 LEU B N 1
ATOM 1567 C CA . LEU B 1 76 ? 3.609 6.852 7.586 1 96.94 76 LEU B CA 1
ATOM 1568 C C . LEU B 1 76 ? 3.182 7.805 8.695 1 96.94 76 LEU B C 1
ATOM 1570 O O . LEU B 1 76 ? 2.977 8.992 8.461 1 96.94 76 LEU B O 1
ATOM 1574 N N . ALA B 1 77 ? 3.072 7.23 9.82 1 95.56 77 ALA B N 1
ATOM 1575 C CA . ALA B 1 77 ? 2.744 8.07 10.969 1 95.56 77 ALA B CA 1
ATOM 1576 C C . ALA B 1 77 ? 3.793 9.156 11.172 1 95.56 77 ALA B C 1
ATOM 1578 O O . ALA B 1 77 ? 3.455 10.312 11.438 1 95.56 77 ALA B O 1
ATOM 1579 N N . ALA B 1 78 ? 5.027 8.805 11.031 1 96.88 78 ALA B N 1
ATOM 1580 C CA . ALA B 1 78 ? 6.125 9.758 11.18 1 96.88 78 ALA B CA 1
ATOM 1581 C C . ALA B 1 78 ? 6.082 10.82 10.086 1 96.88 78 ALA B C 1
ATOM 1583 O O . ALA B 1 78 ? 6.312 12 10.352 1 96.88 78 ALA B O 1
ATOM 1584 N N . ALA B 1 79 ? 5.766 10.383 8.953 1 96.62 79 ALA B N 1
ATOM 1585 C CA . ALA B 1 79 ? 5.699 11.312 7.824 1 96.62 79 ALA B CA 1
ATOM 1586 C C . ALA B 1 79 ? 4.559 12.312 8.008 1 96.62 79 ALA B C 1
ATOM 1588 O O . ALA B 1 79 ? 4.691 13.484 7.664 1 96.62 79 ALA B O 1
ATOM 1589 N N . VAL B 1 80 ? 3.467 11.852 8.539 1 94.69 80 VAL B N 1
ATOM 1590 C CA . VAL B 1 80 ? 2.314 12.711 8.789 1 94.69 80 VAL B CA 1
ATOM 1591 C C . VAL B 1 80 ? 2.674 13.773 9.828 1 94.69 80 VAL B C 1
ATOM 1593 O O . VAL B 1 80 ? 2.336 14.945 9.664 1 94.69 80 VAL B O 1
ATOM 1596 N N . GLN B 1 81 ? 3.344 13.352 10.812 1 92.44 81 GLN B N 1
ATOM 1597 C CA . GLN B 1 81 ? 3.76 14.281 11.852 1 92.44 81 GLN B CA 1
ATOM 1598 C C . GLN B 1 81 ? 4.691 15.359 11.289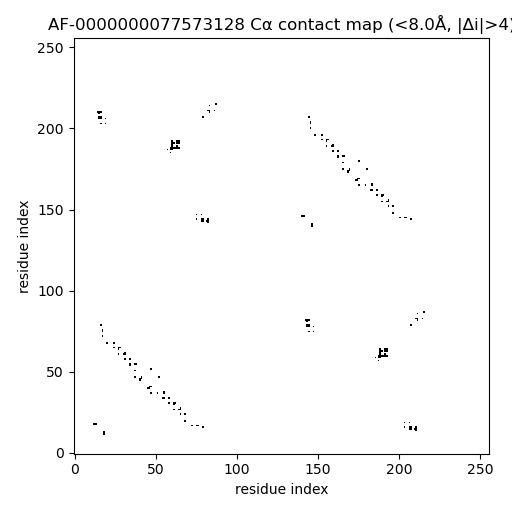 1 92.44 81 GLN B C 1
ATOM 1600 O O . GLN B 1 81 ? 4.57 16.531 11.633 1 92.44 81 GLN B O 1
ATOM 1605 N N . GLU B 1 82 ? 5.555 14.93 10.438 1 93.94 82 GLU B N 1
ATOM 1606 C CA . GLU B 1 82 ? 6.457 15.875 9.789 1 93.94 82 GLU B CA 1
ATOM 1607 C C . GLU B 1 82 ? 5.684 16.859 8.906 1 93.94 82 GLU B C 1
ATOM 1609 O O . GLU B 1 82 ? 5.992 18.047 8.883 1 93.94 82 GLU B O 1
ATOM 1614 N N . GLU B 1 83 ? 4.711 16.328 8.266 1 92.69 83 GLU B N 1
ATOM 1615 C CA . GLU B 1 83 ? 3.877 17.141 7.391 1 92.69 83 GLU B CA 1
ATOM 1616 C C . GLU B 1 83 ? 3.154 18.234 8.172 1 92.69 83 GLU B C 1
ATOM 1618 O O . GLU B 1 83 ? 3.143 19.406 7.762 1 92.69 83 GLU B O 1
ATOM 1623 N N . VAL B 1 84 ? 2.633 17.875 9.258 1 89.44 84 VAL B N 1
ATOM 1624 C CA . VAL B 1 84 ? 1.898 18.797 10.117 1 89.44 84 VAL B CA 1
ATOM 1625 C C . VAL B 1 84 ? 2.857 19.828 10.703 1 89.44 84 VAL B C 1
ATOM 1627 O O . VAL B 1 84 ? 2.543 21.031 10.75 1 89.44 84 VAL B O 1
ATOM 1630 N N . ALA B 1 85 ? 3.988 19.422 11.078 1 88.12 85 ALA B N 1
ATOM 1631 C CA . ALA B 1 85 ? 4.992 20.297 11.664 1 88.12 85 ALA B CA 1
ATOM 1632 C C . ALA B 1 85 ? 5.484 21.328 10.641 1 88.12 85 ALA B C 1
ATOM 1634 O O . ALA B 1 85 ? 5.664 22.5 10.969 1 88.12 85 ALA B O 1
ATOM 1635 N N . ARG B 1 86 ? 5.672 20.922 9.492 1 86.75 86 ARG B N 1
ATOM 1636 C CA . ARG B 1 86 ? 6.152 21.781 8.414 1 86.75 86 ARG B CA 1
ATOM 1637 C C . ARG B 1 86 ? 5.121 22.859 8.07 1 86.75 86 ARG B C 1
ATOM 1639 O O . ARG B 1 86 ? 5.477 24.016 7.84 1 86.75 86 ARG B O 1
ATOM 1646 N N . THR B 1 87 ? 3.918 22.5 8.023 1 81.44 87 THR B N 1
ATOM 1647 C CA . THR B 1 87 ? 2.859 23.438 7.656 1 81.44 87 THR B CA 1
ATOM 1648 C C . THR B 1 87 ? 2.578 24.406 8.797 1 81.44 87 THR B C 1
ATOM 1650 O O . THR B 1 87 ? 2.234 25.562 8.562 1 81.44 87 THR B O 1
ATOM 1653 N N . ALA B 1 88 ? 2.721 23.938 9.961 1 74.75 88 ALA B N 1
ATOM 1654 C CA . ALA B 1 88 ? 2.547 24.812 11.117 1 74.75 88 ALA B CA 1
ATOM 1655 C C . ALA B 1 88 ? 3.631 25.891 11.164 1 74.75 88 ALA B C 1
ATOM 1657 O O . ALA B 1 88 ? 3.359 27.031 11.523 1 74.75 88 ALA B O 1
ATOM 1658 N N . CYS B 1 89 ? 4.734 25.578 10.734 1 64.62 89 CYS B N 1
ATOM 1659 C CA . CYS B 1 89 ? 5.844 26.531 10.766 1 64.62 89 CYS B CA 1
ATOM 1660 C C . CYS B 1 89 ? 5.77 27.5 9.602 1 64.62 89 CYS B C 1
ATOM 1662 O O . CYS B 1 89 ? 6.156 28.656 9.727 1 64.62 89 CYS B O 1
ATOM 1664 N N . HIS B 1 90 ? 5.371 26.969 8.461 1 61.28 90 HIS B N 1
ATOM 1665 C CA . HIS B 1 90 ? 5.305 27.859 7.305 1 61.28 90 HIS B CA 1
ATOM 1666 C C . HIS B 1 90 ? 4.164 28.859 7.441 1 61.28 90 HIS B C 1
ATOM 1668 O O . HIS B 1 90 ? 4.176 29.922 6.797 1 61.28 90 HIS B O 1
ATOM 1674 N N . SER B 1 91 ? 3.07 28.562 8.078 1 54.78 91 SER B N 1
ATOM 1675 C CA . SER B 1 91 ? 2.014 29.547 8.281 1 54.78 91 SER B CA 1
ATOM 1676 C C . SER B 1 91 ? 2.504 30.719 9.125 1 54.78 91 SER B C 1
ATOM 1678 O O . SER B 1 91 ? 1.715 31.578 9.516 1 54.78 91 SER B O 1
ATOM 1680 N N . LEU B 1 92 ? 3.697 30.594 9.539 1 46.22 92 LEU B N 1
ATOM 1681 C CA . LEU B 1 92 ? 4.164 31.844 10.141 1 46.22 92 LEU B CA 1
ATOM 1682 C C . LEU B 1 92 ? 4.484 32.875 9.07 1 46.22 92 LEU B C 1
ATOM 1684 O O . LEU B 1 92 ? 5.16 32.562 8.086 1 46.22 92 LEU B O 1
ATOM 1688 N N . PRO B 1 93 ? 3.609 33.812 8.836 1 43.69 93 PRO B N 1
ATOM 1689 C CA . PRO B 1 93 ? 3.762 34.906 7.859 1 43.69 93 PRO B CA 1
ATOM 1690 C C . PRO B 1 93 ? 5.223 35.281 7.617 1 43.69 93 PRO B C 1
ATOM 1692 O O . PRO B 1 93 ? 6.004 35.375 8.57 1 43.69 93 PRO B O 1
ATOM 1695 N N . ASN B 1 94 ? 5.77 34.781 6.582 1 41.59 94 ASN B N 1
ATOM 1696 C CA . ASN B 1 94 ? 7.02 35.438 6.211 1 41.59 94 ASN B CA 1
ATOM 1697 C C . ASN B 1 94 ? 7.004 36.938 6.562 1 41.59 94 ASN B C 1
ATOM 1699 O O . ASN B 1 94 ? 6.09 37.656 6.164 1 41.59 94 ASN B O 1
ATOM 1703 N N . PRO B 1 95 ? 7.688 37.406 7.441 1 41.38 95 PRO B N 1
ATOM 1704 C CA . PRO B 1 95 ? 7.723 38.844 7.566 1 41.38 95 PRO B CA 1
ATOM 1705 C C . PRO B 1 95 ? 7.855 39.562 6.219 1 41.38 95 PRO B C 1
ATOM 1707 O O . PRO B 1 95 ? 8.57 39.094 5.332 1 41.38 95 PRO B O 1
ATOM 1710 N N . ASN B 1 96 ? 6.863 40.062 5.59 1 39.53 96 ASN B N 1
ATOM 1711 C CA . ASN B 1 96 ? 6.984 40.969 4.461 1 39.53 96 ASN B CA 1
ATOM 1712 C C . ASN B 1 96 ? 8.375 41.594 4.395 1 39.53 96 ASN B C 1
ATOM 1714 O O . ASN B 1 96 ? 8.883 42.094 5.398 1 39.53 96 ASN B O 1
ATOM 1718 N N . PRO B 1 97 ? 9.141 41.281 3.586 1 42.62 97 PRO B N 1
ATOM 1719 C CA . PRO B 1 97 ? 10.328 42.094 3.43 1 42.62 97 PRO B CA 1
ATOM 1720 C C . PRO B 1 97 ? 10.016 43.594 3.457 1 42.62 97 PRO B C 1
ATOM 1722 O O . PRO B 1 97 ? 9.156 44.062 2.703 1 42.62 97 PRO B O 1
ATOM 1725 N N . VAL B 1 98 ? 9.906 44.25 4.555 1 37.66 98 VAL B N 1
ATOM 1726 C CA . VAL B 1 98 ? 9.859 45.719 4.578 1 37.66 98 VAL B CA 1
ATOM 1727 C C . VAL B 1 98 ? 10.703 46.281 3.436 1 37.66 98 VAL B C 1
ATOM 1729 O O . VAL B 1 98 ? 11.891 45.969 3.322 1 37.66 98 VAL B O 1
ATOM 1732 N N . THR B 1 99 ? 10.25 46.25 2.295 1 36.19 99 THR B N 1
ATOM 1733 C CA . THR B 1 99 ? 10.812 47.094 1.253 1 36.19 99 THR B CA 1
ATOM 1734 C C . THR B 1 99 ? 11.289 48.438 1.838 1 36.19 99 THR B C 1
ATOM 1736 O O . THR B 1 99 ? 10.492 49.188 2.398 1 36.19 99 THR B O 1
ATOM 1739 N N . HIS B 1 100 ? 12.508 48.531 2.406 1 38.16 100 HIS B N 1
ATOM 1740 C CA . HIS B 1 100 ? 13.234 49.719 2.783 1 38.16 100 HIS B CA 1
ATOM 1741 C C . HIS B 1 100 ? 13.133 50.812 1.701 1 38.16 100 HIS B C 1
ATOM 1743 O O . HIS B 1 100 ? 14.133 51.156 1.066 1 38.16 100 HIS B O 1
ATOM 1749 N N . GLU B 1 101 ? 12.32 50.656 0.747 1 37.56 101 GLU B N 1
ATOM 1750 C CA . GLU B 1 101 ? 12.531 51.75 -0.183 1 37.56 101 GLU B CA 1
ATOM 1751 C C . GLU B 1 101 ? 12.359 53.125 0.51 1 37.56 101 GLU B C 1
ATOM 1753 O O . GLU B 1 101 ? 13.117 54.062 0.256 1 37.56 101 GLU B O 1
ATOM 1758 N N . ALA B 1 102 ? 11.172 53.531 0.94 1 35.06 102 ALA B N 1
ATOM 1759 C CA . ALA B 1 102 ? 10.773 54.938 0.721 1 35.06 102 ALA B CA 1
ATOM 1760 C C . ALA B 1 102 ? 11.414 55.844 1.749 1 35.06 102 ALA B C 1
ATOM 1762 O O . ALA B 1 102 ? 11.695 57.031 1.454 1 35.06 102 ALA B O 1
ATOM 1763 N N . GLU B 1 103 ? 11.344 55.625 3.129 1 37.53 103 GLU B N 1
ATOM 1764 C CA . GLU B 1 103 ? 11.102 56.812 3.949 1 37.53 103 GLU B CA 1
ATOM 1765 C C . GLU B 1 103 ? 12.367 57.656 4.082 1 37.53 103 GLU B C 1
ATOM 1767 O O . GLU B 1 103 ? 13.227 57.344 4.914 1 37.53 103 GLU B O 1
ATOM 1772 N N . GLU B 1 104 ? 13.195 57.875 3.184 1 36.12 104 GLU B N 1
ATOM 1773 C CA . GLU B 1 104 ? 14.133 58.875 3.635 1 36.12 104 GLU B CA 1
ATOM 1774 C C . GLU B 1 104 ? 13.406 60.031 4.359 1 36.12 104 GLU B C 1
ATOM 1776 O O . GLU B 1 104 ? 14.031 60.812 5.051 1 36.12 104 GLU B O 1
ATOM 1781 N N . SER B 1 105 ? 12.336 60.531 3.742 1 34.72 105 SER B N 1
ATOM 1782 C CA . SER B 1 105 ? 12.125 61.906 4.148 1 34.72 105 SER B CA 1
ATOM 1783 C C . SER B 1 105 ? 11.781 62 5.629 1 34.72 105 SER B C 1
ATOM 1785 O O . SER B 1 105 ? 12.367 62.812 6.355 1 34.72 105 SER B O 1
ATOM 1787 N N . SER B 1 106 ? 10.5 61.938 6.047 1 34.72 106 SER B N 1
ATOM 1788 C CA . SER B 1 106 ? 9.922 62.719 7.145 1 34.72 106 SER B CA 1
ATOM 1789 C C . SER B 1 106 ? 10.156 62.031 8.484 1 34.72 106 SER B C 1
ATOM 1791 O O . SER B 1 106 ? 9.594 62.438 9.508 1 34.72 106 SER B O 1
ATOM 1793 N N . SER B 1 107 ? 10.547 60.781 8.594 1 36.03 107 SER B N 1
ATOM 1794 C CA . SER B 1 107 ? 10.383 60.062 9.867 1 36.03 107 SER B CA 1
ATOM 1795 C C . SER B 1 107 ? 11.398 60.531 10.898 1 36.03 107 SER B C 1
ATOM 1797 O O . SER B 1 107 ? 12.375 59.844 11.18 1 36.03 107 SER B O 1
ATOM 1799 N N . GLN B 1 108 ? 11.859 61.781 10.875 1 35.06 108 GLN B N 1
ATOM 1800 C CA . GLN B 1 108 ? 12.625 62.312 11.984 1 35.06 108 GLN B CA 1
ATOM 1801 C C . GLN B 1 108 ? 11.938 62.062 13.32 1 35.06 108 GLN B C 1
ATOM 1803 O O . GLN B 1 108 ? 12.602 61.781 14.328 1 35.06 108 GLN B O 1
ATOM 1808 N N . SER B 1 109 ? 10.734 62.438 13.414 1 36.56 109 SER B N 1
ATOM 1809 C CA . SER B 1 109 ? 10.25 62.844 14.734 1 36.56 109 SER B CA 1
ATOM 1810 C C . SER B 1 109 ? 10.094 61.625 15.648 1 36.56 109 SER B C 1
ATOM 1812 O O . SER B 1 109 ? 10.367 61.719 16.844 1 36.56 109 SER B O 1
ATOM 1814 N N . ALA B 1 110 ? 9.258 60.812 15.305 1 40.09 110 ALA B N 1
ATOM 1815 C CA . ALA B 1 110 ? 8.789 59.938 16.375 1 40.09 110 ALA B CA 1
ATOM 1816 C C . ALA B 1 110 ? 9.844 58.875 16.703 1 40.09 110 ALA B C 1
ATOM 1818 O O . ALA B 1 110 ? 9.617 58.031 17.578 1 40.09 110 ALA B O 1
ATOM 1819 N N . ASN B 1 111 ? 10.945 58.75 16.109 1 39.25 111 ASN B N 1
ATOM 1820 C CA . ASN B 1 111 ? 11.961 57.812 16.594 1 39.25 111 ASN B CA 1
ATOM 1821 C C . ASN B 1 111 ? 12.469 58.219 17.969 1 39.25 111 ASN B C 1
ATOM 1823 O O . ASN B 1 111 ? 13.039 57.406 18.703 1 39.25 111 ASN B O 1
ATOM 1827 N N . ASP B 1 112 ? 12.391 59.344 18.156 1 40.16 112 ASP B N 1
ATOM 1828 C CA . ASP B 1 112 ? 12.859 59.906 19.422 1 40.16 112 ASP B CA 1
ATOM 1829 C C . ASP B 1 112 ? 11.953 59.469 20.578 1 40.16 112 ASP B C 1
ATOM 1831 O O . ASP B 1 112 ? 12.43 59.25 21.688 1 40.16 112 ASP B O 1
ATOM 1835 N N . ALA B 1 113 ? 10.664 59.531 20.359 1 40.62 113 ALA B N 1
ATOM 1836 C CA . ALA B 1 113 ? 9.711 59.281 21.438 1 40.62 113 ALA B CA 1
ATOM 1837 C C . ALA B 1 113 ? 9.852 57.844 21.953 1 40.62 113 ALA B C 1
ATOM 1839 O O . ALA B 1 113 ? 9.68 57.594 23.141 1 40.62 113 ALA B O 1
ATOM 1840 N N . ILE B 1 114 ? 10.117 57.125 21.156 1 47.53 114 ILE B N 1
ATOM 1841 C CA . ILE B 1 114 ? 10.234 55.719 21.578 1 47.53 114 ILE B CA 1
ATOM 1842 C C . ILE B 1 114 ? 11.492 55.562 22.438 1 47.53 114 ILE B C 1
ATOM 1844 O O . ILE B 1 114 ? 11.5 54.781 23.391 1 47.53 114 ILE B O 1
ATOM 1848 N N . GLU B 1 115 ? 12.414 56.281 22.234 1 45.44 115 GLU B N 1
ATOM 1849 C CA . GLU B 1 115 ? 13.508 56.375 23.203 1 45.44 115 GLU B CA 1
ATOM 1850 C C . GLU B 1 115 ? 13.031 56.938 24.531 1 45.44 115 GLU B C 1
ATOM 1852 O O . GLU B 1 115 ? 13.461 56.5 25.594 1 45.44 115 GLU B O 1
ATOM 1857 N N . ASP B 1 116 ? 12.242 57.875 24.438 1 47.19 116 ASP B N 1
ATOM 1858 C CA . ASP B 1 116 ? 11.766 58.5 25.656 1 47.19 116 ASP B CA 1
ATOM 1859 C C . ASP B 1 116 ? 10.867 57.562 26.453 1 47.19 116 ASP B C 1
ATOM 1861 O O . ASP B 1 116 ? 10.906 57.531 27.688 1 47.19 116 ASP B O 1
ATOM 1865 N N . LEU B 1 117 ? 10.125 56.906 25.781 1 45.66 117 LEU B N 1
ATOM 1866 C CA . LEU B 1 117 ? 9.258 56 26.531 1 45.66 117 LEU B CA 1
ATOM 1867 C C . LEU B 1 117 ? 10.078 54.969 27.312 1 45.66 117 LEU B C 1
ATOM 1869 O O . LEU B 1 117 ? 9.773 54.688 28.469 1 45.66 117 LEU B O 1
ATOM 1873 N N . LEU B 1 118 ? 11.109 54.594 26.844 1 47.53 118 LEU B N 1
ATOM 1874 C CA . LEU B 1 118 ? 12.047 53.75 27.578 1 47.53 118 LEU B CA 1
ATOM 1875 C C . LEU B 1 118 ? 12.695 54.562 28.703 1 47.53 118 LEU B C 1
ATOM 1877 O O . LEU B 1 118 ? 12.898 54.031 29.812 1 47.53 118 LEU B O 1
ATOM 1881 N N . SER B 1 119 ? 12.93 55.656 28.438 1 47.62 119 SER B N 1
ATOM 1882 C CA . SER B 1 119 ? 13.398 56.562 29.469 1 47.62 119 SER B CA 1
ATOM 1883 C C . SER B 1 119 ? 12.32 56.812 30.516 1 47.62 119 SER B C 1
ATOM 1885 O O . SER B 1 119 ? 12.609 56.906 31.703 1 47.62 119 SER B O 1
ATOM 1887 N N . LEU B 1 120 ? 11.211 56.875 30.031 1 48.06 120 LEU B N 1
ATOM 1888 C CA . LEU B 1 120 ? 10.117 57.094 30.969 1 48.06 120 LEU B CA 1
ATOM 1889 C C . LEU B 1 120 ? 9.914 55.844 31.828 1 48.06 120 LEU B C 1
ATOM 1891 O O . LEU B 1 120 ? 9.656 55.938 33.031 1 48.06 120 LEU B O 1
ATOM 1895 N N . LEU B 1 121 ? 10.031 54.812 31.281 1 42.59 121 LEU B N 1
ATOM 1896 C CA . LEU B 1 121 ? 9.945 53.594 32.031 1 42.59 121 LEU B CA 1
ATOM 1897 C C . LEU B 1 121 ? 11.117 53.438 33 1 42.59 121 LEU B C 1
ATOM 1899 O O . LEU B 1 121 ? 10.945 53.031 34.156 1 42.59 121 LEU B O 1
ATOM 1903 N N . TYR B 1 122 ? 12.148 53.719 32.594 1 48.03 122 TYR B N 1
ATOM 1904 C CA . TYR B 1 122 ? 13.297 53.75 33.469 1 48.03 122 TYR B CA 1
ATOM 1905 C C . TYR B 1 122 ? 13.078 54.75 34.625 1 48.03 122 TYR B C 1
ATOM 1907 O O . TYR B 1 122 ? 13.336 54.438 35.781 1 48.03 122 TYR B O 1
ATOM 1915 N N . PHE B 1 123 ? 12.555 55.781 34.219 1 47.38 123 PHE B N 1
ATOM 1916 C CA . PHE B 1 123 ? 12.328 56.781 35.281 1 47.38 123 PHE B CA 1
ATOM 1917 C C . PHE B 1 123 ? 11.141 56.375 36.125 1 47.38 123 PHE B C 1
ATOM 1919 O O . PHE B 1 123 ? 11.07 56.719 37.312 1 47.38 123 PHE B O 1
ATOM 1926 N N . GLY B 1 124 ? 10.188 55.844 35.531 1 42.69 124 GLY B N 1
ATOM 1927 C CA . GLY B 1 124 ? 9.07 55.406 36.344 1 42.69 124 GLY B CA 1
ATOM 1928 C C . GLY B 1 124 ? 9.453 54.312 37.312 1 42.69 124 GLY B C 1
ATOM 1929 O O . GLY B 1 124 ? 8.867 54.188 38.406 1 42.69 124 GLY B O 1
ATOM 1930 N N . PHE B 1 125 ? 10.242 53.406 36.875 1 44.5 125 PHE B N 1
ATOM 1931 C CA . PHE B 1 125 ? 10.688 52.406 37.812 1 44.5 125 PHE B CA 1
ATOM 1932 C C . PHE B 1 125 ? 11.438 53.031 38.969 1 44.5 125 PHE B C 1
ATOM 1934 O O . PHE B 1 125 ? 11.477 52.469 40.062 1 44.5 125 PHE B O 1
ATOM 1941 N N . LEU B 1 126 ? 12.039 54.031 38.781 1 41.97 126 LEU B N 1
ATOM 1942 C CA . LEU B 1 126 ? 12.703 54.719 39.875 1 41.97 126 LEU B CA 1
ATOM 1943 C C . LEU B 1 126 ? 11.68 55.344 40.812 1 41.97 126 LEU B C 1
ATOM 1945 O O . LEU B 1 126 ? 11.984 55.594 42 1 41.97 126 LEU B O 1
ATOM 1949 N N . LEU B 1 127 ? 10.5 55.625 40.188 1 39.06 127 LEU B N 1
ATOM 1950 C CA . LEU B 1 127 ? 9.555 56.281 41.094 1 39.06 127 LEU B CA 1
ATOM 1951 C C . LEU B 1 127 ? 8.711 55.25 41.812 1 39.06 127 LEU B C 1
ATOM 1953 O O . LEU B 1 127 ? 8.023 55.562 42.781 1 39.06 127 LEU B O 1
ATOM 1957 N N . MET B 1 128 ? 8.445 54.062 41.375 1 32.5 128 MET B N 1
ATOM 1958 C CA . MET B 1 128 ? 7.812 53.219 42.375 1 32.5 128 MET B CA 1
ATOM 1959 C C . MET B 1 128 ? 8.859 52.656 43.344 1 32.5 128 MET B C 1
ATOM 1961 O O . MET B 1 128 ? 9.93 52.25 42.906 1 32.5 128 MET B O 1
#

Organism: Vanilla planifolia (NCBI:txid51239)

Solvent-accessible surface area (backbone atoms only — not comparable to full-atom values): 14956 Å² total; per-residue (Å²): 131,82,72,72,64,86,70,76,59,76,78,71,74,56,50,52,49,55,40,52,52,49,52,50,46,51,54,44,51,52,50,48,53,52,37,52,51,51,52,53,41,45,74,74,68,48,84,73,55,73,71,52,48,56,54,50,70,39,45,56,23,49,52,42,45,49,54,48,54,64,65,40,50,61,63,49,53,54,20,48,53,50,41,42,52,52,52,61,58,59,71,45,72,71,73,69,75,75,72,80,68,71,78,72,72,89,75,65,66,71,68,45,52,61,52,41,51,54,47,45,49,55,51,46,57,71,68,102,131,82,73,74,66,87,70,75,59,76,78,71,75,56,50,50,49,55,41,53,53,49,52,51,46,50,53,45,52,53,49,48,54,51,39,52,52,50,52,52,40,45,74,72,67,49,84,72,54,73,71,53,48,55,53,49,70,39,45,56,23,49,52,41,44,49,53,48,54,64,64,39,50,61,62,47,52,52,20,48,52,50,42,42,53,52,53,63,56,60,68,46,72,67,75,68,76,72,73,80,69,72,82,72,73,78,79,65,62,68,66,52,50,60,53,43,51,53,47,46,48,55,51,45,57,69,66,101

Radius of gyration: 32.86 Å; Cα contacts (8 Å, |Δi|>4): 107; chains: 2; bounding box: 39×97×78 Å

Sequence (256 aa):
MATSPPGFEPATADGPVLSLMSKRLRALRKKYNRILQMEASLAQGKILNKEQEEVLRSKPGVVALIDEYEKLKSPLAAAVQEEVARTACHSLPNPNPVTHEAEESSSQSANDAIEDLLSLLYFGFLLMMATSPPGFEPATADGPVLSLMSKRLRALRKKYNRILQMEASLAQGKILNKEQEEVLRSKPGVVALIDEYEKLKSPLAAAVQEEVARTACHSLPNPNPVTHEAEESSSQSANDAIEDLLSLLYFGFLLM

Foldseek 3Di:
DPPPPPPPPPVPPPPPVLVVLVVVLVVLVVLLVLLVVLVVCVVVVHDDDPVNVVSNVCNVVSVVSNVVSVVVNVVVVVVVVVVVVVVVVVVPPPPPPPPPPDPPPDPDDPVVVVVVVVVVVVVVVVVD/DPPPPVPPPPPPPPPPVLVVLVVVLVVLVVLLVLLVVLVVCVVVVHDDDPVNVVSNVCNVVSVVSNVVSVVVNVVVVVVVVVVVVVVVVVVPPPPPPPPPPDDPPDPPPCVVVVVVVVVVVVVVVVVD